Protein AF-A0A920N6U4-F1 (afdb_monomer_lite)

Secondary structure (DSSP, 8-state):
-HHHHHHHHHHHH-HHHHHHHHHHHHHHHHHHHHHHHHHHHHHHHHHHHHSSS-SS----SSTT--S-HHHHHHHHHHHHTTT-S----EEEEEEEEEEEETTEEEEEEEEEEEE-HHHHHHH-THHHH-GGGHHHHTTTEEEE--SSSSEEEEEE-TTSHHHHTT--TT-EEEEETTEE--SHHHHHHHHHHGGGSSEEEEEEEETTEEEEEEEE----SS---HHHHHHHHHHHHHHHHHHHHTSPP-----------PPPPPPPTTS-----PPPPPPPPPGGG-PPP--------------S----TTS-----------

Structure (mmCIF, N/CA/C/O backbone):
data_AF-A0A920N6U4-F1
#
_entry.id   AF-A0A920N6U4-F1
#
loop_
_atom_site.group_PDB
_atom_site.id
_atom_site.type_symbol
_atom_site.label_atom_id
_atom_site.label_alt_id
_atom_site.label_comp_id
_atom_site.label_asym_id
_atom_site.label_entity_id
_atom_site.label_seq_id
_atom_site.pdbx_PDB_ins_code
_atom_site.Cartn_x
_atom_site.Cartn_y
_atom_site.Cartn_z
_atom_site.occupancy
_atom_site.B_iso_or_equiv
_atom_site.auth_seq_id
_atom_site.auth_comp_id
_atom_site.auth_asym_id
_atom_site.auth_atom_id
_atom_site.pdbx_PDB_model_num
ATOM 1 N N . MET A 1 1 ? -23.643 -31.544 37.680 1.00 59.78 1 MET A N 1
ATOM 2 C CA . MET A 1 1 ? -23.664 -30.165 38.225 1.00 59.78 1 MET A CA 1
ATOM 3 C C . MET A 1 1 ? -23.221 -30.046 39.693 1.00 59.78 1 MET A C 1
ATOM 5 O O . MET A 1 1 ? -22.706 -29.001 40.057 1.00 59.78 1 MET A O 1
ATOM 9 N N . TYR A 1 2 ? -23.311 -31.096 40.524 1.00 73.94 2 TYR A N 1
ATOM 10 C CA . TYR A 1 2 ? -22.973 -31.016 41.962 1.00 73.94 2 TYR A CA 1
ATOM 11 C C . TYR A 1 2 ? -21.460 -30.933 42.287 1.00 73.94 2 TYR A C 1
ATOM 13 O O . TYR A 1 2 ? -21.054 -30.269 43.237 1.00 73.94 2 TYR A O 1
ATOM 21 N N . LYS A 1 3 ? -20.597 -31.557 41.468 1.00 71.12 3 LYS A N 1
ATOM 22 C CA . LYS A 1 3 ? -19.132 -31.580 41.683 1.00 71.12 3 LYS A CA 1
ATOM 23 C C . LYS A 1 3 ? -18.495 -30.185 41.640 1.00 71.12 3 LYS A C 1
ATOM 25 O O . LYS A 1 3 ? -17.625 -29.885 42.448 1.00 71.12 3 LYS A O 1
ATOM 30 N N . LEU A 1 4 ? -18.969 -29.321 40.743 1.00 75.12 4 LEU A N 1
ATOM 31 C CA . LEU A 1 4 ? -18.435 -27.970 40.552 1.00 75.12 4 LEU A CA 1
ATOM 32 C C . LEU A 1 4 ? -18.791 -27.058 41.740 1.00 75.12 4 LEU A C 1
ATOM 34 O O . LEU A 1 4 ? -17.937 -26.322 42.225 1.00 75.12 4 LEU A O 1
ATOM 38 N N . GLN A 1 5 ? -20.004 -27.197 42.292 1.00 78.19 5 GLN A N 1
ATOM 39 C CA . GLN A 1 5 ? -20.422 -26.504 43.518 1.00 78.19 5 GLN A CA 1
ATOM 40 C C . GLN A 1 5 ? -19.619 -26.951 44.751 1.00 78.19 5 GLN A C 1
ATOM 42 O O . GLN A 1 5 ? -19.242 -26.111 45.566 1.00 78.19 5 GLN A O 1
ATOM 47 N N . LEU A 1 6 ? -19.308 -28.247 44.877 1.00 77.06 6 LEU A N 1
ATOM 48 C CA . LEU A 1 6 ? -18.451 -28.771 45.950 1.00 77.06 6 LEU A CA 1
ATOM 49 C C . LEU A 1 6 ? -17.004 -28.276 45.839 1.00 77.06 6 LEU A C 1
ATOM 51 O O . LEU A 1 6 ? -16.446 -27.822 46.839 1.00 77.06 6 LEU A O 1
ATOM 55 N N . CYS A 1 7 ? -16.422 -28.296 44.636 1.00 75.19 7 CYS A N 1
ATOM 56 C CA . CYS A 1 7 ? -15.088 -27.750 44.382 1.00 75.19 7 CYS A CA 1
ATOM 57 C C . CYS A 1 7 ? -15.014 -26.255 44.715 1.00 75.19 7 CYS A C 1
ATOM 59 O O . CYS A 1 7 ? -14.092 -25.839 45.411 1.00 75.19 7 CYS A O 1
ATOM 61 N N . LEU A 1 8 ? -16.008 -25.459 44.300 1.00 72.75 8 LEU A N 1
ATOM 62 C CA . LEU A 1 8 ? -16.059 -24.021 44.578 1.00 72.75 8 LEU A CA 1
ATOM 63 C C . LEU A 1 8 ? -16.155 -23.731 46.084 1.00 72.75 8 LEU A C 1
ATOM 65 O O . LEU A 1 8 ? -15.504 -22.820 46.592 1.00 72.75 8 LEU A O 1
ATOM 69 N N . ARG A 1 9 ? -16.935 -24.535 46.819 1.00 80.44 9 ARG A N 1
ATOM 70 C CA . ARG A 1 9 ? -17.073 -24.406 48.275 1.00 80.44 9 ARG A CA 1
ATOM 71 C C . ARG A 1 9 ? -15.755 -24.725 48.982 1.00 80.44 9 ARG A C 1
ATOM 73 O O . ARG A 1 9 ? -15.343 -23.968 49.857 1.00 80.44 9 ARG A O 1
ATOM 80 N N . TYR A 1 10 ? -15.058 -25.783 48.566 1.00 78.19 10 TYR A N 1
ATOM 81 C CA . TYR A 1 10 ? -13.739 -26.135 49.103 1.00 78.19 10 TYR A CA 1
ATOM 82 C C . TYR A 1 10 ? -12.674 -25.072 48.797 1.00 78.19 10 TYR A C 1
ATOM 84 O O . TYR A 1 10 ? -11.900 -24.711 49.684 1.00 78.19 10 TYR A O 1
ATOM 92 N N . LEU A 1 11 ? -12.676 -24.518 47.579 1.00 73.56 11 LEU A N 1
ATOM 93 C CA . LEU A 1 11 ? -11.738 -23.475 47.158 1.00 73.56 11 LEU A CA 1
ATOM 94 C C . LEU A 1 11 ? -11.943 -22.172 47.943 1.00 73.56 11 LEU A C 1
ATOM 96 O O . LEU A 1 11 ? -10.986 -21.587 48.438 1.00 73.56 11 LEU A O 1
ATOM 100 N N . ARG A 1 12 ? -13.203 -21.755 48.130 1.00 75.19 12 ARG A N 1
ATOM 101 C CA . ARG A 1 12 ? -13.550 -20.516 48.846 1.00 75.19 12 ARG A CA 1
ATOM 102 C C . ARG A 1 12 ? -13.265 -20.586 50.347 1.00 75.19 12 ARG A C 1
ATOM 104 O O . ARG A 1 12 ? -13.077 -19.557 50.984 1.00 75.19 12 ARG A O 1
ATOM 111 N N . THR A 1 13 ? -13.239 -21.792 50.913 1.00 81.00 13 THR A N 1
ATOM 112 C CA . THR A 1 13 ? -12.967 -22.000 52.344 1.00 81.00 13 THR A CA 1
ATOM 113 C C . THR A 1 13 ? -11.461 -22.034 52.636 1.00 81.00 13 THR A C 1
ATOM 115 O O . THR A 1 13 ? -11.043 -21.718 53.746 1.00 81.00 13 THR A O 1
ATOM 118 N N . ARG A 1 14 ? -10.621 -22.378 51.646 1.00 84.62 14 ARG A N 1
ATOM 119 C CA . ARG A 1 14 ? -9.163 -22.493 51.801 1.00 84.62 14 ARG A CA 1
ATOM 120 C C . ARG A 1 14 ? -8.440 -21.410 50.996 1.00 84.62 14 ARG A C 1
ATOM 122 O O . ARG A 1 14 ? -7.949 -21.648 49.898 1.00 84.62 14 ARG A O 1
ATOM 129 N N . TRP A 1 15 ? -8.332 -20.227 51.598 1.00 77.69 15 TRP A N 1
ATOM 130 C CA . TRP A 1 15 ? -7.784 -19.009 50.982 1.00 77.69 15 TRP A CA 1
ATOM 131 C C . TRP A 1 15 ? -6.385 -19.175 50.355 1.00 77.69 15 TRP A C 1
ATOM 133 O O . TRP A 1 15 ? -6.121 -18.637 49.282 1.00 77.69 15 TRP A O 1
ATOM 143 N N . ILE A 1 16 ? -5.517 -19.993 50.963 1.00 85.31 16 ILE A N 1
ATOM 144 C CA . ILE A 1 16 ? -4.156 -20.279 50.465 1.00 85.31 16 ILE A CA 1
ATOM 145 C C . ILE A 1 16 ? -4.186 -20.951 49.077 1.00 85.31 16 ILE A C 1
ATOM 147 O O . ILE A 1 16 ? -3.331 -20.679 48.239 1.00 85.31 16 ILE A O 1
ATOM 151 N N . ALA A 1 17 ? -5.191 -21.790 48.804 1.00 84.25 17 ALA A N 1
ATOM 152 C CA . ALA A 1 17 ? -5.330 -22.476 47.519 1.00 84.25 17 ALA A CA 1
ATOM 153 C C . ALA A 1 17 ? -5.855 -21.553 46.406 1.00 84.25 17 ALA A C 1
ATOM 155 O O . ALA A 1 17 ? -5.525 -21.752 45.241 1.00 84.25 17 ALA A O 1
ATOM 156 N N . MET A 1 18 ? -6.643 -20.524 46.737 1.00 83.69 18 MET A N 1
ATOM 157 C CA . MET A 1 18 ? -7.001 -19.502 45.746 1.00 83.69 18 MET A CA 1
ATOM 158 C C . MET A 1 18 ? -5.807 -18.617 45.402 1.00 83.69 18 MET A C 1
ATOM 160 O O . MET A 1 18 ? -5.606 -18.304 44.232 1.00 83.69 18 MET A O 1
ATOM 164 N N . ALA A 1 19 ? -4.999 -18.251 46.400 1.00 88.31 19 ALA A N 1
ATOM 165 C CA . ALA A 1 19 ? -3.813 -17.431 46.179 1.00 88.31 19 ALA A CA 1
ATOM 166 C C . ALA A 1 19 ? -2.826 -18.096 45.199 1.00 88.31 19 ALA A C 1
ATOM 168 O O . ALA A 1 19 ? -2.297 -17.420 44.318 1.00 88.31 19 ALA A O 1
ATOM 169 N N . SER A 1 20 ? -2.632 -19.420 45.283 1.00 90.00 20 SER A N 1
ATOM 170 C CA . SER A 1 20 ? -1.763 -20.145 44.346 1.00 90.00 20 SER A CA 1
ATOM 171 C C . SER A 1 20 ? -2.329 -20.197 42.924 1.00 90.00 20 SER A C 1
ATOM 173 O O . SER A 1 20 ? -1.590 -19.968 41.970 1.00 90.00 20 SER A O 1
ATOM 175 N N . ILE A 1 21 ? -3.634 -20.429 42.760 1.00 90.94 21 ILE A N 1
ATOM 176 C CA . ILE A 1 21 ? -4.277 -20.454 41.435 1.00 90.94 21 ILE A CA 1
ATOM 177 C C . ILE A 1 21 ? -4.218 -19.076 40.775 1.00 90.94 21 ILE A C 1
ATOM 179 O O . ILE A 1 21 ? -3.900 -18.987 39.594 1.00 90.94 21 ILE A O 1
ATOM 183 N N . VAL A 1 22 ? -4.476 -18.004 41.528 1.00 92.81 22 VAL A N 1
ATOM 184 C CA . VAL A 1 22 ? -4.383 -16.631 41.011 1.00 92.81 22 VAL A CA 1
ATOM 185 C C . VAL A 1 22 ? -2.943 -16.294 40.621 1.00 92.81 22 VAL A C 1
ATOM 187 O O . VAL A 1 22 ? -2.731 -15.710 39.563 1.00 92.81 22 VAL A O 1
ATOM 190 N N . SER A 1 23 ? -1.949 -16.710 41.414 1.00 94.81 23 SER A N 1
ATOM 191 C CA . SER A 1 23 ? -0.530 -16.520 41.084 1.00 94.81 23 SER A CA 1
ATOM 192 C C . SER A 1 23 ? -0.135 -17.240 39.790 1.00 94.81 23 SER A C 1
ATOM 194 O O . SER A 1 23 ? 0.494 -16.635 38.922 1.00 94.81 23 SER A O 1
ATOM 196 N N . VAL A 1 24 ? -0.561 -18.496 39.619 1.00 95.50 24 VAL A N 1
ATOM 197 C CA . VAL A 1 24 ? -0.306 -19.256 38.387 1.00 95.50 24 VAL A CA 1
ATOM 198 C C . VAL A 1 24 ? -1.064 -18.652 37.203 1.00 95.50 24 VAL A C 1
ATOM 200 O O . VAL A 1 24 ? -0.476 -18.495 36.139 1.00 95.50 24 VAL A O 1
ATOM 203 N N . MET A 1 25 ? -2.330 -18.245 37.370 1.00 95.88 25 MET A N 1
ATOM 204 C CA . MET A 1 25 ? -3.087 -17.579 36.302 1.00 95.88 25 MET A CA 1
ATOM 205 C C . MET A 1 25 ? -2.432 -16.272 35.867 1.00 95.88 25 MET A C 1
ATOM 207 O O . MET A 1 25 ? -2.347 -16.029 34.668 1.00 95.88 25 MET A O 1
ATOM 211 N N . LEU A 1 26 ? -1.948 -15.454 36.807 1.00 96.06 26 LEU A N 1
ATOM 212 C CA . LEU A 1 26 ? -1.247 -14.213 36.483 1.00 96.06 26 LEU A CA 1
ATOM 213 C C . LEU A 1 26 ? 0.038 -14.505 35.692 1.00 96.06 26 LEU A C 1
ATOM 215 O O . LEU A 1 26 ? 0.282 -13.852 34.684 1.00 96.06 26 LEU A O 1
ATOM 219 N N . GLY A 1 27 ? 0.820 -15.512 36.100 1.00 96.62 27 GLY A N 1
ATOM 220 C CA . GLY A 1 27 ? 2.051 -15.904 35.403 1.00 96.62 27 GLY A CA 1
ATOM 221 C C . GLY A 1 27 ? 1.814 -16.491 34.008 1.00 96.62 27 GLY A C 1
ATOM 222 O O . GLY A 1 27 ? 2.557 -16.207 33.072 1.00 96.62 27 GLY A O 1
ATOM 223 N N . VAL A 1 28 ? 0.753 -17.280 33.835 1.00 96.38 28 VAL A N 1
ATOM 224 C CA . VAL A 1 28 ? 0.378 -17.812 32.517 1.00 96.38 28 VAL A CA 1
ATOM 225 C C . VAL A 1 28 ? -0.178 -16.698 31.627 1.00 96.38 28 VAL A C 1
ATOM 227 O O . VAL A 1 28 ? 0.180 -16.620 30.454 1.00 96.38 28 VAL A O 1
ATOM 230 N N . ALA A 1 29 ? -1.000 -15.796 32.172 1.00 95.50 29 ALA A N 1
ATOM 231 C CA . ALA A 1 29 ? -1.555 -14.668 31.428 1.00 95.50 29 ALA A CA 1
ATOM 232 C C . ALA A 1 29 ? -0.459 -13.724 30.915 1.00 95.50 29 ALA A C 1
ATOM 234 O O . ALA A 1 29 ? -0.503 -13.320 29.753 1.00 95.50 29 ALA A O 1
ATOM 235 N N . THR A 1 30 ? 0.552 -13.412 31.733 1.00 95.38 30 THR A N 1
ATOM 236 C CA . THR A 1 30 ? 1.677 -12.569 31.298 1.00 95.38 30 THR A CA 1
ATOM 237 C C . THR A 1 30 ? 2.478 -13.240 30.185 1.00 95.38 30 THR A C 1
ATOM 239 O O . THR A 1 30 ? 2.819 -12.577 29.207 1.00 95.38 30 THR A O 1
ATOM 242 N N . MET A 1 31 ? 2.709 -14.556 30.262 1.00 94.31 31 MET A N 1
ATOM 243 C CA . MET A 1 31 ? 3.408 -15.286 29.201 1.00 94.31 31 MET A CA 1
ATOM 244 C C . MET A 1 31 ? 2.611 -15.306 27.884 1.00 94.31 31 MET A C 1
ATOM 246 O O . MET A 1 31 ? 3.185 -15.082 26.818 1.00 94.31 31 MET A O 1
ATOM 250 N N . ILE A 1 32 ? 1.290 -15.524 27.950 1.00 93.31 32 ILE A N 1
ATOM 251 C CA . ILE A 1 32 ? 0.409 -15.511 26.770 1.00 93.31 32 ILE A CA 1
ATOM 252 C C . ILE A 1 32 ? 0.429 -14.137 26.098 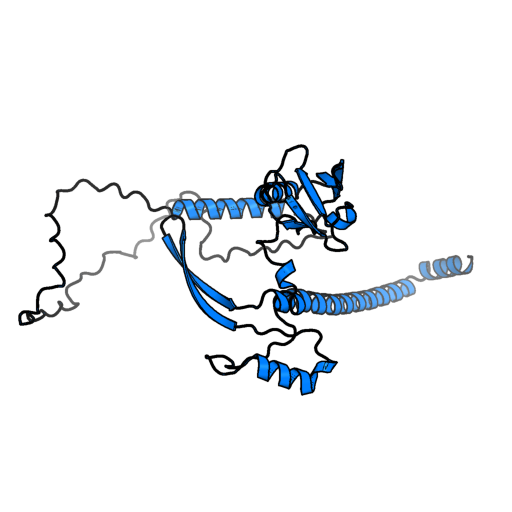1.00 93.31 32 ILE A C 1
ATOM 254 O O . ILE A 1 32 ? 0.587 -14.067 24.879 1.00 93.31 32 ILE A O 1
ATOM 258 N N . VAL A 1 33 ? 0.306 -13.050 26.866 1.00 92.94 33 VAL A N 1
ATOM 259 C CA . VAL A 1 33 ? 0.322 -11.685 26.317 1.00 92.94 33 VAL A CA 1
ATOM 260 C C . VAL A 1 33 ? 1.648 -11.399 25.621 1.00 92.94 33 VAL A C 1
ATOM 262 O O . VAL A 1 33 ? 1.641 -10.949 24.480 1.00 92.94 33 VAL A O 1
ATOM 265 N N . VAL A 1 34 ? 2.783 -11.709 26.253 1.00 91.12 34 VAL A N 1
ATOM 266 C CA . VAL A 1 34 ? 4.104 -11.434 25.664 1.00 91.12 34 VAL A CA 1
ATOM 267 C C . VAL A 1 34 ? 4.303 -12.203 24.361 1.00 91.12 34 VAL A C 1
ATOM 269 O O . VAL A 1 34 ? 4.727 -11.619 23.365 1.00 91.12 34 VAL A O 1
ATOM 272 N N . ASN A 1 35 ? 3.952 -13.490 24.341 1.00 88.19 35 ASN A N 1
ATOM 273 C CA . ASN A 1 35 ? 4.098 -14.294 23.133 1.00 88.19 35 ASN A CA 1
ATOM 274 C C . ASN A 1 35 ? 3.162 -13.807 22.011 1.00 88.19 35 ASN A C 1
ATOM 276 O O . ASN A 1 35 ? 3.560 -13.750 20.850 1.00 88.19 35 ASN A O 1
ATOM 280 N N . SER A 1 36 ? 1.943 -13.387 22.366 1.00 88.25 36 SER A N 1
ATOM 281 C CA . SER A 1 36 ? 0.959 -12.868 21.407 1.00 88.25 36 SER A CA 1
ATOM 282 C C . SER A 1 36 ? 1.381 -11.520 20.820 1.00 88.25 36 SER A C 1
ATOM 284 O O . SER A 1 36 ? 1.254 -11.308 19.617 1.00 88.25 36 SER A O 1
ATOM 286 N N . VAL A 1 37 ? 1.930 -10.622 21.643 1.00 86.94 37 VAL A N 1
ATOM 287 C CA . VAL A 1 37 ? 2.415 -9.310 21.190 1.00 86.94 37 VAL A CA 1
ATOM 288 C C . VAL A 1 37 ? 3.615 -9.470 20.265 1.00 86.94 37 VAL A C 1
ATOM 290 O O . VAL A 1 37 ? 3.632 -8.866 19.197 1.00 86.94 37 VAL A O 1
ATOM 293 N N . MET A 1 38 ? 4.590 -10.308 20.632 1.00 84.31 38 MET A N 1
ATOM 294 C CA . MET A 1 38 ? 5.775 -10.526 19.798 1.00 84.31 38 MET A CA 1
ATOM 295 C C . MET A 1 38 ? 5.417 -11.144 18.442 1.00 84.31 38 MET A C 1
ATOM 297 O O . MET A 1 38 ? 5.917 -10.691 17.413 1.00 84.31 38 MET A O 1
ATOM 301 N N . ALA A 1 39 ? 4.516 -12.131 18.423 1.00 78.56 39 ALA A N 1
ATOM 302 C CA . ALA A 1 39 ? 4.072 -12.767 17.184 1.00 78.56 39 ALA A CA 1
ATOM 303 C C . ALA A 1 39 ? 3.262 -11.812 16.285 1.00 78.56 39 ALA A C 1
ATOM 305 O O . ALA A 1 39 ? 3.489 -11.756 15.074 1.00 78.56 39 ALA A O 1
ATOM 306 N N . GLY A 1 40 ? 2.348 -11.031 16.869 1.00 78.62 40 GLY A N 1
ATOM 307 C CA . GLY A 1 40 ? 1.518 -10.084 16.122 1.00 78.62 40 GLY A CA 1
ATOM 308 C C . GLY A 1 40 ? 2.320 -8.905 15.572 1.00 78.62 40 GLY A C 1
ATOM 309 O O . GLY A 1 40 ? 2.220 -8.576 14.393 1.00 78.62 40 GLY A O 1
ATOM 310 N N . PHE A 1 41 ? 3.180 -8.309 16.399 1.00 79.94 41 PHE A N 1
ATOM 311 C CA . PHE A 1 41 ? 3.960 -7.133 16.019 1.00 79.94 41 PHE A CA 1
ATOM 312 C C . PHE A 1 41 ? 4.992 -7.428 14.927 1.00 79.94 41 PHE A C 1
ATOM 314 O O . PHE A 1 41 ? 5.170 -6.614 14.024 1.00 79.94 41 PHE A O 1
ATOM 321 N N . ALA A 1 42 ? 5.652 -8.590 14.968 1.00 72.50 42 ALA A N 1
ATOM 322 C CA . ALA A 1 42 ? 6.611 -8.973 13.932 1.00 72.50 42 ALA A CA 1
ATOM 323 C C . ALA A 1 42 ? 5.944 -9.133 12.555 1.00 72.50 42 ALA A C 1
ATOM 325 O O . ALA A 1 42 ? 6.516 -8.729 11.543 1.00 72.50 42 ALA A O 1
ATOM 326 N N . THR A 1 43 ? 4.730 -9.689 12.529 1.00 73.31 43 THR A N 1
ATOM 327 C CA . THR A 1 43 ? 3.950 -9.882 11.299 1.00 73.31 43 THR A CA 1
ATOM 328 C C . THR A 1 43 ? 3.472 -8.537 10.749 1.00 73.31 43 THR A C 1
ATOM 330 O O . THR A 1 43 ? 3.747 -8.214 9.599 1.00 73.31 43 THR A O 1
ATOM 333 N N . GLU A 1 44 ? 2.888 -7.693 11.603 1.00 72.94 44 GLU A N 1
ATOM 334 C CA . GLU A 1 44 ? 2.426 -6.347 11.234 1.00 72.94 44 GLU A CA 1
ATOM 335 C C . GLU A 1 44 ? 3.561 -5.418 10.785 1.00 72.94 44 GLU A C 1
ATOM 337 O O . GLU A 1 44 ? 3.413 -4.689 9.806 1.00 72.94 44 GLU A O 1
ATOM 342 N N . MET A 1 45 ? 4.716 -5.429 11.465 1.00 72.62 45 MET A N 1
ATOM 343 C CA . MET A 1 45 ? 5.869 -4.639 11.023 1.00 72.62 45 MET A CA 1
ATOM 344 C C . MET A 1 45 ? 6.380 -5.111 9.666 1.00 72.62 45 MET A C 1
ATOM 346 O O . MET A 1 45 ? 6.711 -4.276 8.826 1.00 72.62 45 MET A O 1
ATOM 350 N N . ARG A 1 46 ? 6.433 -6.430 9.436 1.00 67.19 46 ARG A N 1
ATOM 351 C CA . ARG A 1 46 ? 6.836 -6.976 8.139 1.00 67.19 46 ARG A CA 1
ATOM 352 C C . ARG A 1 46 ? 5.875 -6.505 7.052 1.00 67.19 46 ARG A C 1
ATOM 354 O O . ARG A 1 46 ? 6.329 -5.935 6.071 1.00 67.19 46 ARG A O 1
ATOM 361 N N . GLU A 1 47 ? 4.575 -6.651 7.252 1.00 66.44 47 GLU A N 1
ATOM 362 C CA . GLU A 1 47 ? 3.567 -6.310 6.247 1.00 66.44 47 GLU A CA 1
ATOM 363 C C . GLU A 1 47 ? 3.510 -4.801 5.946 1.00 66.44 47 GLU A C 1
ATOM 365 O O . GLU A 1 47 ? 3.415 -4.387 4.790 1.00 66.44 47 GLU A O 1
ATOM 370 N N . ARG A 1 48 ? 3.694 -3.950 6.965 1.00 65.19 48 ARG A N 1
ATOM 371 C CA . ARG A 1 48 ? 3.724 -2.485 6.799 1.00 65.19 48 ARG A CA 1
ATOM 372 C C . ARG A 1 48 ? 4.985 -1.960 6.120 1.00 65.19 48 ARG A C 1
ATOM 374 O O . ARG A 1 48 ? 4.906 -0.940 5.441 1.00 65.19 48 ARG A O 1
ATOM 381 N N . ILE A 1 49 ? 6.133 -2.610 6.320 1.00 62.69 49 ILE A N 1
ATOM 382 C CA . ILE A 1 49 ? 7.404 -2.204 5.696 1.00 62.69 49 ILE A CA 1
ATOM 383 C C . ILE A 1 49 ? 7.500 -2.737 4.258 1.00 62.69 49 ILE A C 1
ATOM 385 O O . ILE A 1 49 ? 8.004 -2.034 3.386 1.00 62.69 49 ILE A O 1
ATOM 389 N N . HIS A 1 50 ? 6.972 -3.935 3.986 1.00 58.91 50 HIS A N 1
ATOM 390 C CA . HIS A 1 50 ? 7.062 -4.568 2.665 1.00 58.91 50 HIS A CA 1
ATOM 391 C C . HIS A 1 50 ? 5.924 -4.179 1.708 1.00 58.91 50 HIS A C 1
ATOM 393 O O . HIS A 1 50 ? 6.058 -4.389 0.514 1.00 58.91 50 HIS A O 1
ATOM 399 N N . GLY A 1 51 ? 4.847 -3.520 2.157 1.00 56.53 51 GLY A N 1
ATOM 400 C CA . GLY A 1 51 ? 3.686 -3.168 1.315 1.00 56.53 51 GLY A CA 1
ATOM 401 C C . GLY A 1 51 ? 3.929 -2.196 0.140 1.00 56.53 51 GLY A C 1
ATOM 402 O O . GLY A 1 51 ? 2.976 -1.755 -0.501 1.00 56.53 51 GLY A O 1
ATOM 403 N N . ILE A 1 52 ? 5.174 -1.813 -0.143 1.00 62.03 52 ILE A N 1
ATOM 404 C CA . ILE A 1 52 ? 5.550 -1.013 -1.323 1.00 62.03 52 ILE A CA 1
ATOM 405 C C . ILE A 1 52 ? 6.696 -1.685 -2.106 1.00 62.03 52 ILE A C 1
ATOM 407 O O . ILE A 1 52 ? 6.764 -1.547 -3.331 1.00 62.03 52 ILE A O 1
ATOM 411 N N . LEU A 1 53 ? 7.558 -2.449 -1.429 1.00 65.31 53 LEU A N 1
ATOM 412 C CA . LEU A 1 53 ? 8.746 -3.095 -1.991 1.00 65.31 53 LEU A CA 1
ATOM 413 C C . LEU A 1 53 ? 8.444 -4.549 -2.395 1.00 65.31 53 LEU A C 1
ATOM 415 O O . LEU A 1 53 ? 7.467 -5.130 -1.941 1.00 65.31 53 LEU A O 1
ATOM 419 N N . ALA A 1 54 ? 9.258 -5.122 -3.282 1.00 71.38 54 ALA A N 1
ATOM 420 C CA . ALA A 1 54 ? 9.187 -6.554 -3.582 1.00 71.38 54 ALA A CA 1
ATOM 421 C C . ALA A 1 54 ? 9.759 -7.369 -2.407 1.00 71.38 54 ALA A C 1
ATOM 423 O O . ALA A 1 54 ? 10.605 -6.859 -1.670 1.00 71.38 54 ALA A O 1
ATOM 424 N N . ASP A 1 55 ? 9.353 -8.634 -2.267 1.00 78.25 55 ASP A N 1
ATOM 425 C CA . ASP A 1 55 ? 9.888 -9.529 -1.226 1.00 78.25 55 ASP A CA 1
ATOM 426 C C . ASP A 1 55 ? 11.405 -9.737 -1.354 1.00 78.25 55 ASP A C 1
ATOM 428 O O . ASP A 1 55 ? 12.118 -9.850 -0.357 1.00 78.25 55 ASP A O 1
ATOM 432 N N . ILE A 1 56 ? 11.905 -9.776 -2.592 1.00 83.81 56 ILE A N 1
ATOM 433 C CA . ILE A 1 56 ? 13.327 -9.875 -2.919 1.00 83.81 56 ILE A CA 1
ATOM 434 C C . ILE A 1 56 ? 13.626 -8.887 -4.045 1.00 83.81 56 ILE A C 1
ATOM 436 O O . ILE A 1 56 ? 12.935 -8.865 -5.064 1.00 83.81 56 ILE A O 1
ATOM 440 N N . VAL A 1 57 ? 14.681 -8.091 -3.871 1.00 85.31 57 VAL A N 1
ATOM 441 C CA . VAL A 1 57 ? 15.215 -7.199 -4.904 1.00 85.31 57 VAL A CA 1
ATOM 442 C C . VAL A 1 57 ? 16.615 -7.677 -5.261 1.00 85.31 57 VAL A C 1
ATOM 444 O O . VAL A 1 57 ? 17.462 -7.859 -4.386 1.00 85.31 57 VAL A O 1
ATOM 447 N N . VAL A 1 58 ? 16.842 -7.913 -6.550 1.00 86.00 58 VAL A N 1
ATOM 448 C CA . VAL A 1 58 ? 18.164 -8.235 -7.088 1.00 86.00 58 VAL A CA 1
ATOM 449 C C . VAL A 1 58 ? 18.715 -6.966 -7.713 1.00 86.00 58 VAL A C 1
ATOM 451 O O . VAL A 1 58 ? 18.198 -6.495 -8.723 1.00 86.00 58 VAL A O 1
ATOM 454 N N . GLU A 1 59 ? 19.749 -6.411 -7.092 1.00 85.25 59 GLU A N 1
ATOM 455 C CA . GLU A 1 59 ? 20.401 -5.188 -7.548 1.00 85.25 59 GLU A CA 1
ATOM 456 C C . GLU A 1 59 ? 21.807 -5.494 -8.050 1.00 85.25 59 GLU A C 1
ATOM 458 O O . GLU A 1 59 ? 22.550 -6.297 -7.480 1.00 85.25 59 GLU A O 1
ATOM 463 N N . THR A 1 60 ? 22.194 -4.811 -9.117 1.00 83.69 60 THR A N 1
ATOM 464 C CA . THR A 1 60 ? 23.581 -4.756 -9.568 1.00 83.69 60 THR A CA 1
ATOM 465 C C . THR A 1 60 ? 24.364 -3.783 -8.694 1.00 83.69 60 THR A C 1
ATOM 467 O O . THR A 1 60 ? 23.894 -2.698 -8.373 1.00 83.69 60 THR A O 1
ATOM 470 N N . HIS A 1 61 ? 25.608 -4.126 -8.359 1.00 78.44 61 HIS A N 1
ATOM 471 C CA . HIS A 1 61 ? 26.506 -3.222 -7.626 1.00 78.44 61 HIS A CA 1
ATOM 472 C C . HIS A 1 61 ? 26.992 -2.024 -8.463 1.00 78.44 61 HIS A C 1
ATOM 474 O O . HIS A 1 61 ? 27.674 -1.138 -7.947 1.00 78.44 61 HIS A O 1
ATOM 480 N N . THR A 1 62 ? 26.693 -2.016 -9.761 1.00 79.44 62 THR A N 1
ATOM 481 C CA . THR A 1 62 ? 27.053 -0.961 -10.703 1.00 79.44 62 THR A CA 1
ATOM 482 C C . THR A 1 62 ? 25.986 0.123 -10.739 1.00 79.44 62 THR A C 1
ATOM 484 O O . THR A 1 62 ? 24.791 -0.157 -10.773 1.00 79.44 62 THR A O 1
ATOM 487 N N . LEU A 1 63 ? 26.434 1.379 -10.792 1.00 71.19 63 LEU A N 1
ATOM 488 C CA . LEU A 1 63 ? 25.551 2.547 -10.823 1.00 71.19 63 LEU A CA 1
ATOM 489 C C . LEU A 1 63 ? 24.712 2.637 -12.112 1.00 71.19 63 LEU A C 1
ATOM 491 O O . LEU A 1 63 ? 23.667 3.276 -12.115 1.00 71.19 63 LEU A O 1
ATOM 495 N N . ASP A 1 64 ? 25.165 1.985 -13.187 1.00 76.94 64 ASP A N 1
ATOM 496 C CA . ASP A 1 64 ? 24.500 1.964 -14.496 1.00 76.94 64 ASP A CA 1
ATOM 497 C C . ASP A 1 64 ? 23.365 0.922 -14.593 1.00 76.94 64 ASP A C 1
ATOM 499 O O . ASP A 1 64 ? 22.689 0.840 -15.617 1.00 76.94 64 ASP A O 1
ATOM 503 N N . GLY A 1 65 ? 23.138 0.130 -13.537 1.00 79.56 65 GLY A N 1
ATOM 504 C CA . GLY A 1 65 ? 22.163 -0.963 -13.542 1.00 79.56 65 GLY A CA 1
ATOM 505 C C . GLY A 1 65 ? 22.620 -2.186 -14.348 1.00 79.56 65 GLY A C 1
ATOM 506 O O . GLY A 1 65 ? 23.812 -2.348 -14.629 1.00 79.56 65 GLY A O 1
ATOM 507 N N . ASP A 1 66 ? 21.668 -3.064 -14.682 1.00 81.75 66 ASP A N 1
ATOM 508 C CA . ASP A 1 66 ? 21.886 -4.216 -15.565 1.00 81.75 66 ASP A CA 1
ATOM 509 C C . ASP A 1 66 ? 21.469 -3.835 -17.003 1.00 81.75 66 ASP A C 1
ATOM 511 O O . ASP A 1 66 ? 20.334 -3.386 -17.200 1.00 81.75 66 ASP A O 1
ATOM 515 N N . PRO A 1 67 ? 22.353 -3.981 -18.010 1.00 81.44 67 PRO A N 1
ATOM 516 C CA . PRO A 1 67 ? 22.025 -3.668 -19.400 1.00 81.44 67 PRO A CA 1
ATOM 517 C C . PRO A 1 67 ? 20.949 -4.583 -20.005 1.00 81.44 67 PRO A C 1
ATOM 519 O O . PRO A 1 67 ? 20.311 -4.174 -20.975 1.00 81.44 67 PRO A O 1
ATOM 522 N N . ASP A 1 68 ? 20.738 -5.791 -19.468 1.00 87.44 68 ASP A N 1
ATOM 523 C CA . ASP A 1 68 ? 19.714 -6.725 -19.944 1.00 87.44 68 ASP A CA 1
ATOM 524 C C . ASP A 1 68 ? 18.989 -7.412 -18.778 1.00 87.44 68 ASP A C 1
ATOM 526 O O . ASP A 1 68 ? 19.295 -8.530 -18.350 1.00 87.44 68 ASP A O 1
ATOM 530 N N . ALA A 1 69 ? 17.953 -6.734 -18.289 1.00 85.88 69 ALA A N 1
ATOM 531 C CA . ALA A 1 69 ? 17.094 -7.270 -17.244 1.00 85.88 69 ALA A CA 1
ATOM 532 C C . ALA A 1 69 ? 16.365 -8.561 -17.672 1.00 85.88 69 ALA A C 1
ATOM 534 O O . ALA A 1 69 ? 16.055 -9.389 -16.815 1.00 85.88 69 ALA A O 1
ATOM 535 N N . ALA A 1 70 ? 16.089 -8.757 -18.969 1.00 87.56 70 ALA A N 1
ATOM 536 C CA . ALA A 1 70 ? 15.354 -9.924 -19.457 1.00 87.56 70 ALA A CA 1
ATOM 537 C C . ALA A 1 70 ? 16.211 -11.193 -19.390 1.00 87.56 70 ALA A C 1
ATOM 539 O O . ALA A 1 70 ? 15.741 -12.220 -18.895 1.00 87.56 70 ALA A O 1
ATOM 540 N N . ALA A 1 71 ? 17.481 -11.109 -19.798 1.00 90.00 71 ALA A N 1
ATOM 541 C CA . ALA A 1 71 ? 18.428 -12.213 -19.652 1.00 90.00 71 ALA A CA 1
ATOM 542 C C . ALA A 1 71 ? 18.596 -12.623 -18.179 1.00 90.00 71 ALA A C 1
ATOM 544 O O . ALA A 1 71 ? 18.545 -13.808 -17.851 1.00 90.00 71 ALA A O 1
ATOM 545 N N . ARG A 1 72 ? 18.708 -11.647 -17.267 1.00 89.25 72 ARG A N 1
ATOM 546 C CA . ARG A 1 72 ? 18.819 -11.918 -15.825 1.00 89.25 72 ARG A CA 1
ATOM 547 C C . ARG A 1 72 ? 17.571 -12.586 -15.256 1.00 89.25 72 ARG A C 1
ATOM 549 O O . ARG A 1 72 ? 17.669 -13.524 -14.468 1.00 89.25 72 ARG A O 1
ATOM 556 N N . MET A 1 73 ? 16.394 -12.109 -15.655 1.00 88.69 73 MET A N 1
ATOM 557 C CA . MET A 1 73 ? 15.117 -12.707 -15.264 1.00 88.69 73 MET A CA 1
ATOM 558 C C . MET A 1 73 ? 15.010 -14.161 -15.737 1.00 88.69 73 MET A C 1
ATOM 560 O O . MET A 1 73 ? 14.542 -15.012 -14.981 1.00 88.69 73 MET A O 1
ATOM 564 N N . GLN A 1 74 ? 15.516 -14.475 -16.933 1.00 90.50 74 GLN A N 1
ATOM 565 C CA . GLN A 1 74 ? 15.572 -15.849 -17.424 1.00 90.50 74 GLN A CA 1
ATOM 566 C C . GLN A 1 74 ? 16.512 -16.731 -16.586 1.00 90.50 74 GLN A C 1
ATOM 568 O O . GLN A 1 74 ? 16.107 -17.819 -16.185 1.00 90.50 74 GLN A O 1
ATOM 573 N N . GLU A 1 75 ? 17.721 -16.264 -16.255 1.00 89.88 75 GLU A N 1
ATOM 574 C CA . GLU A 1 75 ? 18.641 -16.996 -15.365 1.00 89.88 75 GLU A CA 1
ATOM 575 C C . GLU A 1 75 ? 17.987 -17.300 -14.004 1.00 89.88 75 GLU A C 1
ATOM 577 O O . GLU A 1 75 ? 18.075 -18.416 -13.488 1.00 89.88 75 GLU A O 1
ATOM 582 N N . ILE A 1 76 ? 17.274 -16.323 -13.432 1.00 89.75 76 ILE A N 1
ATOM 583 C CA . ILE A 1 76 ? 16.536 -16.501 -12.174 1.00 89.75 76 ILE A CA 1
ATOM 584 C C . ILE A 1 76 ? 15.419 -17.535 -12.345 1.00 89.75 76 ILE A C 1
ATOM 586 O O . ILE A 1 76 ? 15.236 -18.387 -11.473 1.00 89.75 76 ILE A O 1
ATOM 590 N N . GLN A 1 77 ? 14.695 -17.501 -13.465 1.00 89.19 77 GLN A N 1
ATOM 591 C CA . GLN A 1 77 ? 13.633 -18.460 -13.754 1.00 89.19 77 GLN A CA 1
ATOM 592 C C . GLN A 1 77 ? 14.174 -19.891 -13.902 1.00 89.19 77 GLN A C 1
ATOM 594 O O . GLN A 1 77 ? 13.540 -20.835 -13.430 1.00 89.19 77 GLN A O 1
ATOM 599 N N . GLU A 1 78 ? 15.353 -20.064 -14.500 1.00 91.62 78 GLU A N 1
ATOM 600 C CA . GLU A 1 78 ? 16.004 -21.369 -14.659 1.00 91.62 78 GLU A CA 1
ATOM 601 C C . GLU A 1 78 ? 16.435 -21.978 -13.316 1.00 91.62 78 GLU A C 1
ATOM 603 O O . GLU A 1 78 ? 16.309 -23.187 -13.114 1.00 91.62 78 GLU A O 1
ATOM 608 N N . VAL A 1 79 ? 16.904 -21.154 -12.373 1.00 91.00 79 VAL A N 1
ATOM 609 C CA . VAL A 1 79 ? 17.390 -21.619 -11.062 1.00 91.00 79 VAL A CA 1
ATOM 610 C C . VAL A 1 79 ? 16.265 -21.751 -10.033 1.00 91.00 79 VAL A C 1
ATOM 612 O O . VAL A 1 79 ? 16.228 -22.712 -9.262 1.00 91.00 79 VAL A O 1
ATOM 615 N N . ALA A 1 80 ? 15.360 -20.775 -9.988 1.00 86.25 80 ALA A N 1
ATOM 616 C CA . ALA A 1 80 ? 14.419 -20.581 -8.890 1.00 86.25 80 ALA A CA 1
ATOM 617 C C . ALA A 1 80 ? 12.960 -20.430 -9.342 1.00 86.25 80 ALA A C 1
ATOM 619 O O . ALA A 1 80 ? 12.106 -20.148 -8.505 1.00 86.25 80 ALA A O 1
ATOM 620 N N . GLY A 1 81 ? 12.635 -20.672 -10.616 1.00 84.25 81 GLY A N 1
ATOM 621 C CA . GLY A 1 81 ? 11.292 -20.448 -11.165 1.00 84.25 81 GLY A CA 1
ATOM 622 C C . GLY A 1 81 ? 10.157 -21.185 -10.446 1.00 84.25 81 GLY A C 1
ATOM 623 O O . GLY A 1 81 ? 9.025 -20.722 -10.464 1.00 84.25 81 GLY A O 1
ATOM 624 N N . ASN A 1 82 ? 10.448 -22.285 -9.741 1.00 86.88 82 ASN A N 1
ATOM 625 C CA . ASN A 1 82 ? 9.457 -23.001 -8.925 1.00 86.88 82 ASN A CA 1
ATOM 626 C C . ASN A 1 82 ? 9.030 -22.240 -7.653 1.00 86.88 82 ASN A C 1
ATOM 628 O O . ASN A 1 82 ? 8.020 -22.591 -7.049 1.00 86.88 82 ASN A O 1
ATOM 632 N N . TYR A 1 83 ? 9.809 -21.245 -7.225 1.00 86.31 83 TYR A N 1
ATOM 633 C CA . TYR A 1 83 ? 9.565 -20.440 -6.023 1.00 86.31 83 TYR A CA 1
ATOM 634 C C . TYR A 1 83 ? 9.160 -18.996 -6.343 1.00 86.31 83 TYR A C 1
ATOM 636 O O . TYR A 1 83 ? 8.867 -18.237 -5.424 1.00 86.31 83 TYR A O 1
ATOM 644 N N . VAL A 1 84 ? 9.170 -18.605 -7.620 1.00 85.56 84 VAL A N 1
ATOM 645 C CA . VAL A 1 84 ? 8.878 -17.238 -8.056 1.00 85.56 84 VAL A CA 1
ATOM 646 C C . VAL A 1 84 ? 7.469 -17.190 -8.635 1.00 85.56 84 VAL A C 1
ATOM 648 O O . VAL A 1 84 ? 7.202 -17.768 -9.683 1.00 85.56 84 VAL A O 1
ATOM 651 N N . GLU A 1 85 ? 6.568 -16.491 -7.948 1.00 84.94 85 GLU A N 1
ATOM 652 C CA . GLU A 1 85 ? 5.199 -16.258 -8.423 1.00 84.94 85 GLU A CA 1
ATOM 653 C C . GLU A 1 85 ? 5.157 -15.199 -9.536 1.00 84.94 85 GLU A C 1
ATOM 655 O O . GLU A 1 85 ? 4.478 -15.380 -10.545 1.00 84.94 85 GLU A O 1
ATOM 660 N N . ALA A 1 86 ? 5.916 -14.111 -9.378 1.00 86.12 86 ALA A N 1
ATOM 661 C CA . ALA A 1 86 ? 6.018 -13.029 -10.352 1.00 86.12 86 ALA A CA 1
ATOM 662 C C . ALA A 1 86 ? 7.374 -12.311 -10.248 1.00 86.12 86 ALA A C 1
ATOM 664 O O . ALA A 1 86 ? 8.001 -12.279 -9.189 1.00 86.12 86 ALA A O 1
ATOM 665 N N . MET A 1 87 ? 7.813 -11.695 -11.349 1.00 89.06 87 MET A N 1
ATOM 666 C CA . MET A 1 87 ? 9.035 -10.888 -11.421 1.00 89.06 87 MET A CA 1
ATOM 667 C C . MET A 1 87 ? 8.826 -9.662 -12.314 1.00 89.06 87 MET A C 1
ATOM 669 O O . MET A 1 87 ? 7.988 -9.671 -13.213 1.00 89.06 87 MET A O 1
ATOM 673 N N . THR A 1 88 ? 9.570 -8.586 -12.054 1.00 90.81 88 THR A N 1
ATOM 674 C CA . THR A 1 88 ? 9.495 -7.346 -12.835 1.00 90.81 88 THR A CA 1
ATOM 675 C C . THR A 1 88 ? 10.838 -6.636 -12.843 1.00 90.81 88 THR A C 1
ATOM 677 O O . THR A 1 88 ? 11.512 -6.568 -11.815 1.00 90.81 88 THR A O 1
ATOM 680 N N . ALA A 1 89 ? 11.188 -6.021 -13.972 1.00 90.00 89 ALA A N 1
ATOM 681 C CA . ALA A 1 89 ? 12.269 -5.045 -14.005 1.00 90.00 89 ALA A CA 1
ATOM 682 C C . ALA A 1 89 ? 11.835 -3.760 -13.283 1.00 90.00 89 ALA A C 1
ATOM 684 O O . ALA A 1 89 ? 10.660 -3.376 -13.293 1.00 90.00 89 ALA A O 1
ATOM 685 N N . THR A 1 90 ? 12.772 -3.093 -12.619 1.00 87.44 90 THR A N 1
ATOM 686 C CA . THR A 1 90 ? 12.569 -1.770 -12.024 1.00 87.44 90 THR A CA 1
ATOM 687 C C . THR A 1 90 ? 13.883 -1.003 -12.113 1.00 87.44 90 THR A C 1
ATOM 689 O O . THR A 1 90 ? 14.946 -1.580 -11.908 1.00 87.44 90 THR A O 1
ATOM 692 N N . VAL A 1 91 ? 13.810 0.287 -12.435 1.00 87.94 91 VAL A N 1
ATOM 693 C CA . VAL A 1 91 ? 14.974 1.178 -12.512 1.00 87.94 91 VAL A CA 1
ATOM 694 C C . VAL A 1 91 ? 14.862 2.207 -11.397 1.00 87.94 91 VAL A C 1
ATOM 696 O O . VAL A 1 91 ? 13.918 2.991 -11.395 1.00 87.94 91 VAL A O 1
ATOM 699 N N . GLU A 1 92 ? 15.804 2.218 -10.459 1.00 85.62 92 GLU A N 1
ATOM 700 C CA . GLU A 1 92 ? 15.830 3.175 -9.349 1.00 85.62 92 GLU A CA 1
ATOM 701 C C . GLU A 1 92 ? 16.953 4.199 -9.543 1.00 85.62 92 GLU A C 1
ATOM 703 O O . GLU A 1 92 ? 18.114 3.840 -9.714 1.00 85.62 92 GLU A O 1
ATOM 708 N N . VAL A 1 93 ? 16.608 5.489 -9.526 1.00 86.38 93 VAL A N 1
ATOM 709 C CA . VAL A 1 93 ? 17.561 6.594 -9.692 1.00 86.38 93 VAL A CA 1
ATOM 710 C C . VAL A 1 93 ? 17.295 7.675 -8.655 1.00 86.38 93 VAL A C 1
ATOM 712 O O . VAL A 1 93 ? 16.169 8.145 -8.496 1.00 86.38 93 VAL A O 1
ATOM 715 N N . TYR A 1 94 ? 18.340 8.145 -7.981 1.00 86.50 94 TYR A N 1
ATOM 716 C CA . TYR A 1 94 ? 18.236 9.285 -7.072 1.00 86.50 94 TYR A CA 1
ATOM 717 C C . TYR A 1 94 ? 18.299 10.605 -7.845 1.00 86.50 94 TYR A C 1
ATOM 719 O O . TYR A 1 94 ? 19.197 10.836 -8.652 1.00 86.50 94 TYR A O 1
ATOM 727 N N . GLY A 1 95 ? 17.344 11.493 -7.581 1.00 88.75 95 GLY A N 1
ATOM 728 C CA . GLY A 1 95 ? 17.239 12.801 -8.213 1.00 88.75 95 GLY A CA 1
ATOM 729 C C . GLY A 1 95 ? 16.871 13.903 -7.226 1.00 88.75 95 GLY A C 1
ATOM 730 O O . GLY A 1 95 ? 16.628 13.679 -6.043 1.00 88.75 95 GLY A O 1
ATOM 731 N N . MET A 1 96 ? 16.821 15.132 -7.731 1.00 92.06 96 MET A N 1
ATOM 732 C CA . MET A 1 96 ? 16.381 16.309 -6.985 1.00 92.06 96 MET A CA 1
ATOM 733 C C . MET A 1 96 ? 15.237 16.956 -7.753 1.00 92.06 96 MET A C 1
ATOM 735 O O . MET A 1 96 ? 15.396 17.313 -8.919 1.00 92.06 96 MET A O 1
ATOM 739 N N . ILE A 1 97 ? 14.089 17.131 -7.103 1.00 90.00 97 ILE A N 1
ATOM 740 C CA . ILE A 1 97 ? 12.976 17.893 -7.664 1.00 90.00 97 ILE A CA 1
ATOM 741 C C . ILE A 1 97 ? 12.976 19.293 -7.059 1.00 90.00 97 ILE A C 1
ATOM 743 O O . ILE A 1 97 ? 13.000 19.459 -5.839 1.00 90.00 97 ILE A O 1
ATOM 747 N N . SER A 1 98 ? 12.941 20.310 -7.915 1.00 88.06 98 SER A N 1
ATOM 748 C CA . SER A 1 98 ? 12.774 21.704 -7.504 1.00 88.06 98 SER A CA 1
ATOM 749 C C . SER A 1 98 ? 11.409 22.188 -7.959 1.00 88.06 98 SER A C 1
ATOM 751 O O . SER A 1 98 ? 11.117 22.179 -9.152 1.00 88.06 98 SER A O 1
ATOM 753 N N . PHE A 1 99 ? 10.572 22.628 -7.025 1.00 87.62 99 PHE A N 1
ATOM 754 C CA . PHE A 1 99 ? 9.257 23.181 -7.339 1.00 87.62 99 PHE A CA 1
ATOM 755 C C . PHE A 1 99 ? 9.047 24.524 -6.646 1.00 87.62 99 PHE A C 1
ATOM 757 O O . PHE A 1 99 ? 9.598 24.802 -5.581 1.00 87.62 99 PHE A O 1
ATOM 764 N N . LYS A 1 100 ? 8.251 25.386 -7.280 1.00 84.44 100 LYS A N 1
ATOM 765 C CA . LYS A 1 100 ? 7.880 26.692 -6.733 1.00 84.44 100 LYS A CA 1
ATOM 766 C C . LYS A 1 100 ? 6.604 26.544 -5.919 1.00 84.44 100 LYS A C 1
ATOM 768 O O . LYS A 1 100 ? 5.581 26.127 -6.453 1.00 84.44 100 LYS A O 1
ATOM 773 N N . TYR A 1 101 ? 6.647 26.922 -4.649 1.00 80.19 101 TYR A N 1
ATOM 774 C CA . TYR A 1 101 ? 5.476 26.948 -3.784 1.00 80.19 101 TYR A CA 1
ATOM 775 C C . TYR A 1 101 ? 5.398 28.288 -3.057 1.00 80.19 101 TYR A C 1
ATOM 777 O O . TYR A 1 101 ? 6.338 28.684 -2.372 1.00 80.19 101 TYR A O 1
ATOM 785 N N . ARG A 1 102 ? 4.280 29.004 -3.249 1.00 77.69 102 ARG A N 1
ATOM 786 C CA . ARG A 1 102 ? 4.013 30.339 -2.671 1.00 77.69 102 ARG A CA 1
ATOM 787 C C . ARG A 1 102 ? 5.170 31.339 -2.868 1.00 77.69 102 ARG A C 1
ATOM 789 O O . ARG A 1 102 ? 5.509 32.087 -1.963 1.00 77.69 102 ARG A O 1
ATOM 796 N N . GLY A 1 103 ? 5.780 31.336 -4.057 1.00 84.12 103 GLY A N 1
ATOM 797 C CA . GLY A 1 103 ? 6.866 32.254 -4.431 1.00 84.12 103 GLY A CA 1
ATOM 798 C C . GLY A 1 103 ? 8.280 31.794 -4.054 1.00 84.12 103 GLY A C 1
ATOM 799 O O . GLY A 1 103 ? 9.243 32.352 -4.569 1.00 84.12 103 GLY A O 1
ATOM 800 N N . GLN A 1 104 ? 8.425 30.741 -3.244 1.00 82.69 104 GLN A N 1
ATOM 801 C CA . GLN A 1 104 ? 9.721 30.183 -2.856 1.00 82.69 104 GLN A CA 1
ATOM 802 C C . GLN A 1 104 ? 10.042 28.916 -3.663 1.00 82.69 104 GLN A C 1
ATOM 804 O O . GLN A 1 104 ? 9.171 28.072 -3.887 1.00 82.69 104 GLN A O 1
ATOM 809 N N . VAL A 1 105 ? 11.296 28.767 -4.104 1.00 86.69 105 VAL A N 1
ATOM 810 C CA . VAL A 1 105 ? 11.787 27.518 -4.709 1.00 86.69 105 VAL A CA 1
ATOM 811 C C . VAL A 1 105 ? 12.172 26.563 -3.586 1.00 86.69 105 VAL A C 1
ATOM 813 O O . VAL A 1 105 ? 13.015 26.889 -2.753 1.00 86.69 105 VAL A O 1
ATOM 816 N N . ILE A 1 106 ? 11.547 25.390 -3.563 1.00 88.94 106 ILE A N 1
ATOM 817 C CA . ILE A 1 106 ? 11.852 24.313 -2.626 1.00 88.94 106 ILE A CA 1
ATOM 818 C C . ILE A 1 106 ? 12.460 23.170 -3.430 1.00 88.94 106 ILE A C 1
ATOM 820 O O . ILE A 1 106 ? 11.837 22.665 -4.364 1.00 88.94 106 ILE A O 1
ATOM 824 N N . THR A 1 107 ? 13.663 22.754 -3.047 1.00 87.88 107 THR A N 1
ATOM 825 C CA . THR A 1 107 ? 14.335 21.584 -3.617 1.00 87.88 107 THR A CA 1
ATOM 826 C C . THR A 1 107 ? 14.237 20.423 -2.640 1.00 87.88 107 THR A C 1
ATOM 828 O O . THR A 1 107 ? 14.513 20.585 -1.451 1.00 87.88 107 THR A O 1
ATOM 831 N N . ARG A 1 108 ? 13.823 19.252 -3.126 1.00 88.62 108 ARG A N 1
ATOM 832 C CA . ARG A 1 108 ? 13.751 18.018 -2.341 1.00 88.62 108 ARG A CA 1
ATOM 833 C C . ARG A 1 108 ? 14.459 16.876 -3.068 1.00 88.62 108 ARG A C 1
ATOM 835 O O . ARG A 1 108 ? 14.259 16.745 -4.277 1.00 88.62 108 ARG A O 1
ATOM 842 N N . PRO A 1 109 ? 15.230 16.037 -2.357 1.00 87.94 109 PRO A N 1
ATOM 843 C CA . PRO A 1 109 ? 15.686 14.777 -2.917 1.00 87.94 109 PRO A CA 1
ATOM 844 C C . PRO A 1 109 ? 14.480 13.867 -3.140 1.00 87.94 109 PRO A C 1
ATOM 846 O O . PRO A 1 109 ? 13.553 13.828 -2.326 1.00 87.94 109 PRO A O 1
ATOM 849 N N . VAL A 1 110 ? 14.483 13.166 -4.264 1.00 84.25 110 VAL A N 1
ATOM 850 C CA . VAL A 1 110 ? 13.456 12.203 -4.651 1.00 84.25 110 VAL A CA 1
ATOM 851 C C . VAL A 1 110 ? 14.121 10.966 -5.227 1.00 84.25 110 VAL A C 1
ATOM 853 O O . VAL A 1 110 ? 15.146 11.060 -5.896 1.00 84.25 110 VAL A O 1
ATOM 856 N N . THR A 1 111 ? 13.513 9.812 -5.003 1.00 85.50 111 THR A N 1
ATOM 857 C CA . THR A 1 111 ? 13.859 8.588 -5.721 1.00 85.50 111 THR A CA 1
ATOM 858 C C . THR A 1 111 ? 12.905 8.454 -6.900 1.00 85.50 111 THR A C 1
ATOM 860 O O . THR A 1 111 ? 11.686 8.448 -6.721 1.00 85.50 111 THR A O 1
ATOM 863 N N . LEU A 1 112 ? 13.450 8.391 -8.110 1.00 83.25 112 LEU A N 1
ATOM 864 C CA . LEU A 1 112 ? 12.719 8.074 -9.327 1.00 83.25 112 LEU A CA 1
ATOM 865 C C . LEU A 1 112 ? 12.745 6.564 -9.529 1.00 83.25 112 LEU A C 1
ATOM 867 O O . LEU A 1 112 ? 13.813 5.962 -9.561 1.00 83.25 112 LEU A O 1
ATOM 871 N N . ILE A 1 113 ? 11.565 5.971 -9.676 1.00 86.38 113 ILE A N 1
ATOM 872 C CA . ILE A 1 113 ? 11.408 4.532 -9.865 1.00 86.38 113 ILE A CA 1
ATOM 873 C C . ILE A 1 113 ? 10.686 4.313 -11.195 1.00 86.38 113 ILE A C 1
ATOM 875 O O . ILE A 1 113 ? 9.492 4.587 -11.314 1.00 86.38 113 ILE A O 1
ATOM 879 N N . GLY A 1 114 ? 11.421 3.854 -12.205 1.00 86.62 114 GLY A N 1
ATOM 880 C CA . GLY A 1 114 ? 10.877 3.385 -13.473 1.00 86.62 114 GLY A CA 1
ATOM 881 C C . GLY A 1 114 ? 10.323 1.976 -13.308 1.00 86.62 114 GLY A C 1
ATOM 882 O O . GLY A 1 114 ? 11.052 1.069 -12.912 1.00 86.62 114 GLY A O 1
ATOM 883 N N . ILE A 1 115 ? 9.036 1.796 -13.594 1.00 87.19 115 ILE A N 1
ATOM 884 C CA . ILE A 1 115 ? 8.334 0.516 -13.475 1.00 87.19 115 ILE A CA 1
ATOM 885 C C . ILE A 1 115 ? 7.636 0.179 -14.786 1.00 87.19 115 ILE A C 1
ATOM 887 O O . ILE A 1 115 ? 7.166 1.076 -15.486 1.00 87.19 115 ILE A O 1
ATOM 891 N N . ASP A 1 116 ? 7.513 -1.112 -15.066 1.00 86.38 116 ASP A N 1
ATOM 892 C CA . ASP A 1 116 ? 6.514 -1.609 -16.004 1.00 86.38 116 ASP A CA 1
ATOM 893 C C . ASP A 1 116 ? 5.172 -1.749 -15.252 1.00 86.38 116 ASP A C 1
ATOM 895 O O . ASP A 1 116 ? 5.103 -2.473 -14.252 1.00 86.38 116 ASP A O 1
ATOM 899 N N . PRO A 1 117 ? 4.119 -1.006 -15.643 1.00 78.25 117 PRO A N 1
ATOM 900 C CA . PRO A 1 117 ? 2.858 -0.978 -14.911 1.00 78.25 117 PRO A CA 1
ATOM 901 C C . PRO A 1 117 ? 2.135 -2.330 -14.869 1.00 78.25 117 PRO A C 1
ATOM 903 O O . PRO A 1 117 ? 1.465 -2.602 -13.871 1.00 78.25 117 PRO A O 1
ATOM 906 N N . GLU A 1 118 ? 2.256 -3.168 -15.904 1.00 80.06 118 GLU A N 1
ATOM 907 C CA . GLU A 1 118 ? 1.523 -4.439 -15.973 1.00 80.06 118 GLU A CA 1
ATOM 908 C C . GLU A 1 118 ? 2.128 -5.474 -15.021 1.00 80.06 118 GLU A C 1
ATOM 910 O O . GLU A 1 118 ? 1.425 -6.079 -14.209 1.00 80.06 118 GLU A O 1
ATOM 915 N N . THR A 1 119 ? 3.451 -5.626 -15.047 1.00 84.69 119 THR A N 1
ATOM 916 C CA . THR A 1 119 ? 4.169 -6.614 -14.231 1.00 84.69 119 THR A CA 1
ATOM 917 C C . THR A 1 119 ? 4.346 -6.164 -12.783 1.00 84.69 119 THR A C 1
ATOM 919 O O . THR A 1 119 ? 4.288 -6.986 -11.865 1.00 84.69 119 THR A O 1
ATOM 922 N N . LYS A 1 120 ? 4.519 -4.858 -12.522 1.00 83.75 120 LYS A N 1
ATOM 923 C CA . LYS A 1 120 ? 4.739 -4.345 -11.157 1.00 83.75 120 LYS A CA 1
ATOM 924 C C . LYS A 1 120 ? 3.545 -4.588 -10.239 1.00 83.75 120 LYS A C 1
ATOM 926 O O . LYS A 1 120 ? 3.749 -4.800 -9.044 1.00 83.75 120 LYS A O 1
ATOM 931 N N . GLY A 1 121 ? 2.327 -4.585 -10.784 1.00 78.38 121 GLY A N 1
ATOM 932 C CA . GLY A 1 121 ? 1.107 -4.871 -10.028 1.00 78.38 121 GLY A CA 1
ATOM 933 C C . GLY A 1 121 ? 1.024 -6.303 -9.493 1.00 78.38 121 GLY A C 1
ATOM 934 O O . GLY A 1 121 ? 0.361 -6.520 -8.483 1.00 78.38 121 GLY A O 1
ATOM 935 N N . ALA A 1 122 ? 1.716 -7.257 -10.125 1.00 80.81 122 ALA A N 1
ATOM 936 C CA . ALA A 1 122 ? 1.781 -8.644 -9.665 1.00 80.81 122 ALA A CA 1
ATOM 937 C C . ALA A 1 122 ? 2.820 -8.852 -8.547 1.00 80.81 122 ALA A C 1
ATOM 939 O O . ALA A 1 122 ? 2.656 -9.734 -7.715 1.00 80.81 122 ALA A O 1
ATOM 940 N N . VAL A 1 123 ? 3.878 -8.033 -8.515 1.00 83.00 123 VAL A N 1
ATOM 941 C CA . VAL A 1 123 ? 5.009 -8.179 -7.574 1.00 83.00 123 VAL A CA 1
ATOM 942 C C . VAL A 1 123 ? 4.855 -7.301 -6.326 1.00 83.00 123 VAL A C 1
ATOM 944 O O . VAL A 1 123 ? 5.506 -7.534 -5.313 1.00 83.00 123 VAL A O 1
ATOM 947 N N . SER A 1 124 ? 4.033 -6.251 -6.383 1.00 75.94 124 SER A N 1
ATOM 948 C CA . SER A 1 124 ? 3.844 -5.323 -5.267 1.00 75.94 124 SER A CA 1
ATOM 949 C C . SER A 1 124 ? 2.405 -4.810 -5.208 1.00 75.94 124 SER A C 1
ATOM 951 O O . SER A 1 124 ? 1.821 -4.484 -6.247 1.00 75.94 124 SER A O 1
ATOM 953 N N . PRO A 1 125 ? 1.841 -4.593 -4.003 1.00 71.50 125 PRO A N 1
ATOM 954 C CA . PRO A 1 125 ? 0.531 -3.971 -3.840 1.00 71.50 125 PRO A CA 1
ATOM 955 C C . PRO A 1 125 ? 0.553 -2.454 -4.118 1.00 71.50 125 PRO A C 1
ATOM 957 O O . PRO A 1 125 ? -0.376 -1.737 -3.741 1.00 71.50 125 PRO A O 1
ATOM 960 N N . LEU A 1 126 ? 1.579 -1.947 -4.815 1.00 74.25 126 LEU A N 1
ATOM 961 C CA . LEU A 1 126 ? 1.724 -0.560 -5.257 1.00 74.25 126 LEU A CA 1
ATOM 962 C C . LEU A 1 126 ? 0.440 -0.017 -5.885 1.00 74.25 126 LEU A C 1
ATOM 964 O O . LEU A 1 126 ? -0.019 1.056 -5.501 1.00 74.25 126 LEU A O 1
ATOM 968 N N . VAL A 1 127 ? -0.174 -0.775 -6.799 1.00 67.44 127 VAL A N 1
ATOM 969 C CA . VAL A 1 127 ? -1.419 -0.374 -7.471 1.00 67.44 127 VAL A CA 1
ATOM 970 C C . VAL A 1 127 ? -2.491 -0.039 -6.435 1.00 67.44 127 VAL A C 1
ATOM 972 O O . VAL A 1 127 ? -3.186 0.962 -6.581 1.00 67.44 127 VAL A O 1
ATOM 975 N N . THR A 1 128 ? -2.585 -0.814 -5.353 1.00 61.28 128 THR A N 1
ATOM 976 C CA . THR A 1 128 ? -3.523 -0.604 -4.239 1.00 61.28 128 THR A CA 1
ATOM 977 C C . THR A 1 128 ? -3.260 0.641 -3.415 1.00 61.28 128 THR A C 1
ATOM 979 O O . THR A 1 128 ? -4.212 1.265 -2.948 1.00 61.28 128 THR A O 1
ATOM 982 N N . ASN A 1 129 ? -2.004 1.060 -3.321 1.00 65.00 129 ASN A N 1
ATOM 983 C CA . ASN A 1 129 ? -1.582 2.178 -2.487 1.00 65.00 129 ASN A CA 1
ATOM 984 C C . ASN A 1 129 ? -1.429 3.513 -3.250 1.00 65.00 129 ASN A C 1
ATOM 986 O O . ASN A 1 129 ? -1.162 4.547 -2.632 1.00 65.00 129 ASN A O 1
ATOM 990 N N . LEU A 1 130 ? -1.620 3.543 -4.577 1.00 63.94 130 LEU A N 1
ATOM 991 C CA . LEU A 1 130 ? -1.478 4.769 -5.371 1.00 63.94 130 LEU A CA 1
ATOM 992 C C . LEU A 1 130 ? -2.633 5.762 -5.147 1.00 63.94 130 LEU A C 1
ATOM 994 O O . LEU A 1 130 ? -3.775 5.570 -5.581 1.00 63.94 130 LEU A O 1
ATOM 998 N N . THR A 1 131 ? -2.282 6.912 -4.557 1.00 49.94 131 THR A N 1
ATOM 999 C CA . THR A 1 131 ? -3.183 8.031 -4.218 1.00 49.94 131 THR A CA 1
ATOM 1000 C C . THR A 1 131 ? -3.855 8.696 -5.431 1.00 49.94 131 THR A C 1
ATOM 1002 O O . THR A 1 131 ? -4.834 9.420 -5.278 1.00 49.94 131 THR A O 1
ATOM 1005 N N . SER A 1 132 ? -3.360 8.456 -6.649 1.00 45.94 132 SER A N 1
ATOM 1006 C CA . SER A 1 132 ? -3.960 8.974 -7.891 1.00 45.94 132 SER A CA 1
ATOM 1007 C C . SER A 1 132 ? -5.074 8.079 -8.450 1.00 45.94 132 SER A C 1
ATOM 1009 O O . SER A 1 132 ? -5.863 8.542 -9.264 1.00 45.94 132 SER A O 1
ATOM 1011 N N . PHE A 1 133 ? -5.193 6.835 -7.974 1.00 43.88 133 PHE A N 1
ATOM 1012 C CA . PHE A 1 133 ? -6.287 5.903 -8.298 1.00 43.88 133 PHE A CA 1
ATOM 1013 C C . PHE A 1 133 ? -7.408 5.927 -7.231 1.00 43.88 133 PHE A C 1
ATOM 1015 O O . PHE A 1 133 ? -8.273 5.057 -7.164 1.00 43.88 133 PHE A O 1
ATOM 1022 N N . THR A 1 134 ? -7.336 6.873 -6.290 1.00 45.44 134 THR A N 1
ATOM 1023 C CA . THR A 1 134 ? -7.771 6.643 -4.899 1.00 45.44 134 THR A CA 1
ATOM 1024 C C . THR A 1 134 ? -9.189 6.995 -4.562 1.00 45.44 134 THR A C 1
ATOM 1026 O O . THR A 1 134 ? -9.670 6.643 -3.487 1.00 45.44 134 THR A O 1
ATOM 1029 N N . SER A 1 135 ? -9.904 7.685 -5.419 1.00 49.56 135 SER A N 1
ATOM 1030 C CA . SER A 1 135 ? -11.101 8.298 -4.881 1.00 49.56 135 SER A CA 1
ATOM 1031 C C . SER A 1 135 ? -12.309 7.363 -4.878 1.00 49.56 135 SER A C 1
ATOM 1033 O O . SER A 1 135 ? -13.148 7.485 -3.994 1.00 49.56 135 SER A O 1
ATOM 1035 N N . GLY A 1 136 ? -12.313 6.352 -5.754 1.00 49.56 136 GLY A N 1
ATOM 1036 C CA . GLY A 1 136 ? -13.194 5.187 -5.664 1.00 49.56 136 GLY A CA 1
ATOM 1037 C C . GLY A 1 136 ? -12.645 4.042 -4.793 1.00 49.56 136 GLY A C 1
ATOM 1038 O O . GLY A 1 136 ? -13.412 3.290 -4.193 1.00 49.56 136 GLY A O 1
ATOM 1039 N N . ARG A 1 137 ? -11.316 3.913 -4.649 1.00 53.22 137 ARG A N 1
ATOM 1040 C CA . ARG A 1 137 ? -10.679 2.715 -4.065 1.00 53.22 137 ARG A CA 1
ATOM 1041 C C . ARG A 1 137 ? -10.665 2.604 -2.548 1.00 53.22 137 ARG A C 1
ATOM 1043 O O . ARG A 1 137 ? -10.574 1.480 -2.068 1.00 53.22 137 ARG A O 1
ATOM 1050 N N . ARG A 1 138 ? -10.867 3.683 -1.777 1.00 57.19 138 ARG A N 1
ATOM 1051 C CA . ARG A 1 138 ? -11.207 3.512 -0.342 1.00 57.19 138 ARG A CA 1
ATOM 1052 C C . ARG A 1 138 ? -12.464 2.665 -0.156 1.00 57.19 138 ARG A C 1
ATOM 1054 O O . ARG A 1 138 ? -12.611 2.016 0.870 1.00 57.19 138 ARG A O 1
ATOM 1061 N N . MET A 1 139 ? -13.324 2.673 -1.170 1.00 67.25 139 MET A N 1
ATOM 1062 C CA . MET A 1 139 ? -14.511 1.846 -1.245 1.00 67.25 139 MET A CA 1
ATOM 1063 C C . MET A 1 139 ? -14.326 0.634 -2.164 1.00 67.25 139 MET A C 1
ATOM 1065 O O . MET A 1 139 ? -15.248 -0.147 -2.288 1.00 67.25 139 MET A O 1
ATOM 1069 N N . GLY A 1 140 ? -13.157 0.448 -2.785 1.00 65.88 140 GLY A N 1
ATOM 1070 C CA . GLY A 1 140 ? -12.859 -0.653 -3.707 1.00 65.88 140 GLY A CA 1
ATOM 1071 C C . GLY A 1 140 ? -13.333 -0.485 -5.151 1.00 65.88 140 GLY A C 1
ATOM 1072 O O . GLY A 1 140 ? -13.385 -1.477 -5.869 1.00 65.88 140 GLY A O 1
ATOM 1073 N N . LEU A 1 141 ? -13.648 0.734 -5.599 1.00 74.19 141 LEU A N 1
ATOM 1074 C CA . LEU A 1 141 ? -14.051 1.015 -6.983 1.00 74.19 141 LEU A CA 1
ATOM 1075 C C . LEU A 1 141 ? -12.840 1.324 -7.873 1.00 74.19 141 LEU A C 1
ATOM 1077 O O . LEU A 1 141 ? -12.081 2.252 -7.577 1.00 74.19 141 LEU A O 1
ATOM 1081 N N . ALA A 1 142 ? -12.700 0.601 -8.984 1.00 76.56 142 ALA A N 1
ATOM 1082 C CA . ALA A 1 142 ? -11.869 0.996 -10.117 1.00 76.56 142 ALA A CA 1
ATOM 1083 C C . ALA A 1 142 ? -12.741 1.770 -11.113 1.00 76.56 142 ALA A C 1
ATOM 1085 O O . ALA A 1 142 ? -13.727 1.238 -11.622 1.00 76.56 142 ALA A O 1
ATOM 1086 N N . LEU A 1 143 ? -12.402 3.038 -11.343 1.00 80.06 143 LEU A N 1
ATOM 1087 C CA . LEU A 1 143 ? -13.191 3.973 -12.142 1.00 80.06 143 LEU A CA 1
ATOM 1088 C C . LEU A 1 143 ? -12.433 4.341 -13.415 1.00 80.06 143 LEU A C 1
ATOM 1090 O O . LEU A 1 143 ? -11.215 4.510 -13.378 1.00 80.06 143 LEU A O 1
ATOM 1094 N N . GLU A 1 144 ? -13.171 4.490 -14.504 1.00 77.88 144 GLU A N 1
ATOM 1095 C CA . GLU A 1 144 ? -12.675 4.921 -15.803 1.00 77.88 144 GLU A CA 1
ATOM 1096 C C . GLU A 1 144 ? -13.526 6.101 -16.289 1.00 77.88 144 GLU A C 1
ATOM 1098 O O . GLU A 1 144 ? -14.761 6.054 -16.241 1.00 77.88 144 GLU A O 1
ATOM 1103 N N . ASP A 1 145 ? -12.854 7.171 -16.714 1.00 74.06 145 ASP A N 1
ATOM 1104 C CA . ASP A 1 145 ? -13.503 8.316 -17.351 1.00 74.06 145 ASP A CA 1
ATOM 1105 C C . ASP A 1 145 ? -13.690 8.021 -18.841 1.00 74.06 145 ASP A C 1
ATOM 1107 O O . ASP A 1 145 ? -12.747 7.647 -19.539 1.00 74.06 145 ASP A O 1
ATOM 1111 N N . ASP A 1 146 ? -14.905 8.227 -19.342 1.00 76.94 146 ASP A N 1
ATOM 1112 C CA . ASP A 1 146 ? -15.205 8.239 -20.769 1.00 76.94 146 ASP A CA 1
ATOM 1113 C C . ASP A 1 146 ? -15.939 9.531 -21.160 1.00 76.94 146 ASP A C 1
ATOM 1115 O O . ASP A 1 146 ? -16.242 10.375 -20.325 1.00 76.94 146 ASP A O 1
ATOM 1119 N N . ALA A 1 147 ? -16.196 9.736 -22.456 1.00 73.56 147 ALA A N 1
ATOM 1120 C CA . ALA A 1 147 ? -16.839 10.961 -22.951 1.00 73.56 147 ALA A CA 1
ATOM 1121 C C . ALA A 1 147 ? -18.321 11.107 -22.531 1.00 73.56 147 ALA A C 1
ATOM 1123 O O . ALA A 1 147 ? -18.971 12.087 -22.898 1.00 73.56 147 ALA A O 1
ATOM 1124 N N . ASN A 1 148 ? -18.875 10.124 -21.818 1.00 76.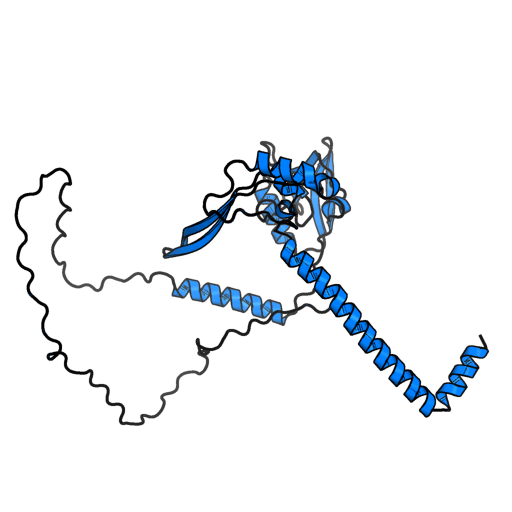38 148 ASN A N 1
ATOM 1125 C CA . ASN A 1 148 ? -20.248 10.139 -21.333 1.00 76.38 148 ASN A CA 1
ATOM 1126 C C . ASN A 1 148 ? -20.298 10.646 -19.892 1.00 76.38 148 ASN A C 1
ATOM 1128 O O . ASN A 1 148 ? -19.424 10.350 -19.091 1.00 76.38 148 ASN A O 1
ATOM 1132 N N . ILE A 1 149 ? -21.382 11.343 -19.548 1.00 81.06 149 ILE A N 1
ATOM 1133 C CA . ILE A 1 149 ? -21.605 11.871 -18.197 1.00 81.06 149 ILE A CA 1
ATOM 1134 C C . ILE A 1 149 ? -21.608 10.725 -17.172 1.00 81.06 149 ILE A C 1
ATOM 1136 O O . ILE A 1 149 ? -22.295 9.713 -17.353 1.00 81.06 149 ILE A O 1
ATOM 1140 N N . GLY A 1 150 ? -20.878 10.918 -16.077 1.00 82.62 150 GLY A N 1
ATOM 1141 C CA . GLY A 1 150 ? -20.745 9.968 -14.980 1.00 82.62 150 GLY A CA 1
ATOM 1142 C C . GLY A 1 150 ? -19.514 9.076 -15.118 1.00 82.62 150 GLY A C 1
ATOM 1143 O O . GLY A 1 150 ? -18.806 9.089 -16.116 1.00 82.62 150 GLY A O 1
ATOM 1144 N N . CYS A 1 151 ? -19.269 8.257 -14.102 1.00 86.00 151 CYS A N 1
ATOM 1145 C CA . CYS A 1 151 ? -18.054 7.446 -14.015 1.00 86.00 151 CYS A CA 1
ATOM 1146 C C . CYS A 1 151 ? -18.368 5.986 -14.325 1.00 86.00 151 CYS A C 1
ATOM 1148 O O . CYS A 1 151 ? -19.241 5.399 -13.677 1.00 86.00 151 CYS A O 1
ATOM 1150 N N . ARG A 1 152 ? -17.650 5.371 -15.269 1.00 87.19 152 ARG A N 1
ATOM 1151 C CA . ARG A 1 152 ? -17.771 3.932 -15.527 1.00 87.19 152 ARG A CA 1
ATOM 1152 C C . ARG A 1 152 ? -16.972 3.157 -14.483 1.00 87.19 152 ARG A C 1
ATOM 1154 O O . ARG A 1 152 ? -15.819 3.472 -14.208 1.00 87.19 152 ARG A O 1
ATOM 1161 N N . VAL A 1 153 ? -17.569 2.116 -13.918 1.00 87.31 153 VAL A N 1
ATOM 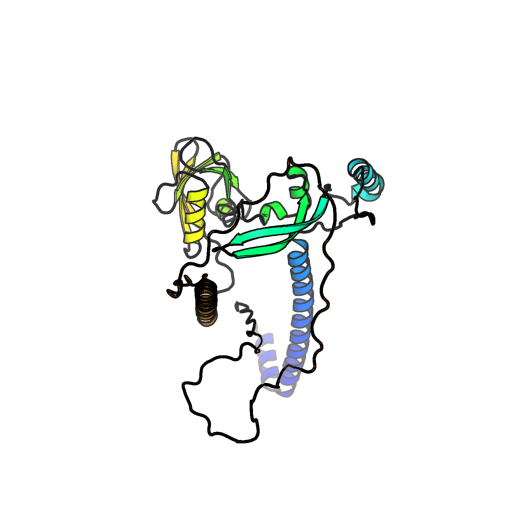1162 C CA . VAL A 1 153 ? -16.887 1.176 -13.027 1.00 87.31 153 VAL A CA 1
ATOM 1163 C C . VAL A 1 153 ? -16.207 0.114 -13.886 1.00 87.31 153 VAL A C 1
ATOM 1165 O O . VAL A 1 153 ? -16.868 -0.735 -14.483 1.00 87.31 153 VAL A O 1
ATOM 1168 N N . ALA A 1 154 ? -14.879 0.166 -13.958 1.00 81.50 154 ALA A N 1
ATOM 1169 C CA . ALA A 1 154 ? -14.063 -0.823 -14.659 1.00 81.50 154 ALA A CA 1
ATOM 1170 C C . ALA A 1 154 ? -13.968 -2.140 -13.872 1.00 81.50 154 ALA A C 1
ATOM 1172 O O . ALA A 1 154 ? -13.887 -3.219 -14.452 1.00 81.50 154 ALA A O 1
ATOM 1173 N N . GLY A 1 155 ? -14.012 -2.063 -12.542 1.00 76.31 155 GLY A N 1
ATOM 1174 C CA . GLY A 1 155 ? -13.891 -3.225 -11.674 1.00 76.31 155 GLY A CA 1
ATOM 1175 C C . GLY A 1 155 ? -14.166 -2.899 -10.214 1.00 76.31 155 GLY A C 1
ATOM 1176 O O . GLY A 1 155 ? -14.136 -1.738 -9.799 1.00 76.31 155 GLY A O 1
ATOM 1177 N N . VAL A 1 156 ? -14.422 -3.943 -9.432 1.00 81.75 156 VAL A N 1
ATOM 1178 C CA . VAL A 1 156 ? -14.650 -3.853 -7.989 1.00 81.75 156 VAL A CA 1
ATOM 1179 C C . VAL A 1 156 ? -13.717 -4.823 -7.280 1.00 81.75 156 VAL A C 1
ATOM 1181 O O . VAL A 1 156 ? -13.558 -5.966 -7.700 1.00 81.75 156 VAL A O 1
ATOM 1184 N N . LEU A 1 157 ? -13.063 -4.350 -6.221 1.00 73.00 157 LEU A N 1
ATOM 1185 C CA . LEU A 1 157 ? -12.173 -5.167 -5.401 1.00 73.00 157 LEU A CA 1
ATOM 1186 C C . LEU A 1 157 ? -12.996 -6.083 -4.486 1.00 73.00 157 LEU A C 1
ATOM 1188 O O . LEU A 1 157 ? -13.804 -5.586 -3.700 1.00 73.00 157 LEU A O 1
ATOM 1192 N N . SER A 1 158 ? -12.763 -7.395 -4.534 1.00 69.69 158 SER A N 1
ATOM 1193 C CA . SER A 1 158 ? -13.440 -8.360 -3.657 1.00 69.69 158 SER A CA 1
ATOM 1194 C C . SER A 1 158 ? -13.220 -8.048 -2.172 1.00 69.69 158 SER A C 1
ATOM 1196 O O . SER A 1 158 ? -12.107 -7.725 -1.757 1.00 69.69 158 SER A O 1
ATOM 1198 N N . GLY A 1 159 ? -14.279 -8.140 -1.365 1.00 68.44 159 GLY A N 1
ATOM 1199 C CA . GLY A 1 159 ? -14.253 -7.845 0.073 1.00 68.44 159 GLY A CA 1
ATOM 1200 C C . GLY A 1 159 ? -14.221 -6.353 0.426 1.00 68.44 159 GLY A C 1
ATOM 1201 O O . GLY A 1 159 ? -14.076 -5.998 1.595 1.00 68.44 159 GLY A O 1
ATOM 1202 N N . SER A 1 160 ? -14.349 -5.465 -0.563 1.00 74.50 160 SER A N 1
ATOM 1203 C CA . SER A 1 160 ? -14.426 -4.020 -0.344 1.00 74.50 160 SER A CA 1
ATOM 1204 C C . SER A 1 160 ? -15.845 -3.542 -0.014 1.00 74.50 160 SER A C 1
ATOM 1206 O O . SER A 1 160 ? -16.828 -4.279 -0.127 1.00 74.50 160 SER A O 1
ATOM 1208 N N . SER A 1 161 ? -15.976 -2.268 0.361 1.00 80.94 161 SER A N 1
ATOM 1209 C CA . SER A 1 161 ? -17.287 -1.642 0.553 1.00 80.94 161 SER A CA 1
ATOM 1210 C C . SER A 1 161 ? -18.154 -1.681 -0.699 1.00 80.94 161 SER A C 1
ATOM 1212 O O . SER A 1 161 ? -19.352 -1.886 -0.573 1.00 80.94 161 SER A O 1
ATOM 1214 N N . ALA A 1 162 ? -17.576 -1.515 -1.889 1.00 82.19 162 ALA A N 1
ATOM 1215 C CA . ALA A 1 162 ? -18.282 -1.544 -3.167 1.00 82.19 162 ALA A CA 1
ATOM 1216 C C . ALA A 1 162 ? -18.784 -2.938 -3.517 1.00 82.19 162 ALA A C 1
ATOM 1218 O O . ALA A 1 162 ? -19.902 -3.064 -4.008 1.00 82.19 162 ALA A O 1
ATOM 1219 N N . ASP A 1 163 ? -18.001 -3.963 -3.185 1.00 80.25 163 ASP A N 1
ATOM 1220 C CA . ASP A 1 163 ? -18.417 -5.361 -3.305 1.00 80.25 163 ASP A CA 1
ATOM 1221 C C . ASP A 1 163 ? -19.587 -5.654 -2.351 1.00 80.25 163 ASP A C 1
ATOM 1223 O O . ASP A 1 163 ? -20.641 -6.139 -2.754 1.00 80.25 163 ASP A O 1
ATOM 1227 N N . THR A 1 164 ? -19.469 -5.208 -1.094 1.00 81.31 164 THR A N 1
ATOM 1228 C CA . THR A 1 164 ? -20.541 -5.319 -0.084 1.00 81.31 164 THR A CA 1
ATOM 1229 C C . THR A 1 164 ? -21.794 -4.520 -0.469 1.00 81.31 164 THR A C 1
ATOM 1231 O O . THR A 1 164 ? -22.912 -4.939 -0.183 1.00 81.31 164 THR A O 1
ATOM 1234 N N . GLY A 1 165 ? -21.612 -3.371 -1.126 1.00 83.69 165 GLY A N 1
ATOM 1235 C CA . GLY A 1 165 ? -22.673 -2.504 -1.639 1.00 83.69 165 GLY A CA 1
ATOM 1236 C C . GLY A 1 165 ? -23.310 -3.003 -2.939 1.00 83.69 165 GLY A C 1
ATOM 1237 O O . GLY A 1 165 ? -24.223 -2.358 -3.448 1.00 83.69 165 GLY A O 1
ATOM 1238 N N . GLY A 1 166 ? -22.853 -4.134 -3.489 1.00 86.25 166 GLY A N 1
ATOM 1239 C CA . GLY A 1 166 ? -23.433 -4.754 -4.681 1.00 86.25 166 GLY A CA 1
ATOM 1240 C C . GLY A 1 166 ? -23.134 -4.017 -5.988 1.00 86.25 166 GLY A C 1
ATOM 1241 O O . GLY A 1 166 ? -23.908 -4.133 -6.948 1.00 86.25 166 GLY A O 1
ATOM 1242 N N . ILE A 1 167 ? -22.043 -3.252 -6.040 1.00 88.81 167 ILE A N 1
ATOM 1243 C CA . ILE A 1 167 ? -21.556 -2.596 -7.258 1.00 88.81 167 ILE A CA 1
ATOM 1244 C C . ILE A 1 167 ? -20.781 -3.623 -8.085 1.00 88.81 167 ILE A C 1
ATOM 1246 O O . ILE A 1 167 ? -20.031 -4.429 -7.542 1.00 88.81 167 ILE A O 1
ATOM 1250 N N . HIS A 1 168 ? -20.961 -3.594 -9.402 1.00 87.31 168 HIS A N 1
ATOM 1251 C CA . HIS A 1 168 ? -20.333 -4.526 -10.332 1.00 87.31 168 HIS A CA 1
ATOM 1252 C C . HIS A 1 168 ? -19.572 -3.782 -11.433 1.00 87.31 168 HIS A C 1
ATOM 1254 O O . HIS A 1 168 ? -19.826 -2.612 -11.731 1.00 87.31 168 HIS A O 1
ATOM 1260 N N . ALA A 1 169 ? -18.628 -4.483 -12.063 1.00 86.94 169 ALA A N 1
ATOM 1261 C CA . ALA A 1 169 ? -17.985 -3.999 -13.278 1.00 86.94 169 ALA A CA 1
ATOM 1262 C C . ALA A 1 169 ? -19.040 -3.758 -14.371 1.00 86.94 169 ALA A C 1
ATOM 1264 O O . ALA A 1 169 ? -19.916 -4.593 -14.591 1.00 86.94 169 ALA A O 1
ATOM 1265 N N . GLY A 1 170 ? -18.946 -2.621 -15.058 1.00 86.19 170 GLY A N 1
ATOM 1266 C CA . GLY A 1 170 ? -19.908 -2.197 -16.077 1.00 86.19 170 GLY A CA 1
ATOM 1267 C C . GLY A 1 170 ? -20.960 -1.201 -15.589 1.00 86.19 170 GLY A C 1
ATOM 1268 O O . GLY A 1 170 ? -21.589 -0.556 -16.430 1.00 86.19 170 GLY A O 1
ATOM 1269 N N . ASP A 1 171 ? -21.101 -1.008 -14.276 1.00 91.00 171 ASP A N 1
ATOM 1270 C CA . ASP A 1 171 ? -21.982 0.020 -13.719 1.00 91.00 171 ASP A CA 1
ATOM 1271 C C . ASP A 1 171 ? -21.509 1.425 -14.100 1.00 91.00 171 ASP A C 1
ATOM 1273 O O . ASP A 1 171 ? -20.310 1.695 -14.206 1.00 91.00 171 ASP A O 1
ATOM 1277 N N . ARG A 1 172 ? -22.453 2.352 -14.270 1.00 91.06 172 ARG A N 1
ATOM 1278 C CA . ARG A 1 172 ? -22.146 3.775 -14.451 1.00 91.06 172 ARG A CA 1
ATOM 1279 C C . ARG A 1 172 ? -22.694 4.595 -13.303 1.00 91.06 172 ARG A C 1
ATOM 1281 O O . ARG A 1 172 ? -23.901 4.649 -13.133 1.00 91.06 172 ARG A O 1
ATOM 1288 N N . ILE A 1 173 ? -21.826 5.276 -12.567 1.00 90.56 173 ILE A N 1
ATOM 1289 C CA . ILE A 1 173 ? -22.203 6.131 -11.442 1.00 90.56 173 ILE A CA 1
ATOM 1290 C C . ILE A 1 173 ? -22.545 7.523 -11.972 1.00 90.56 173 ILE A C 1
ATOM 1292 O O . ILE A 1 173 ? -21.687 8.215 -12.514 1.00 90.56 173 ILE A O 1
ATOM 1296 N N . THR A 1 174 ? -23.796 7.935 -11.802 1.00 91.19 174 THR A N 1
ATOM 1297 C CA . THR A 1 174 ? -24.318 9.235 -12.250 1.00 91.19 174 THR A CA 1
ATOM 1298 C C . THR A 1 174 ? -24.590 10.200 -11.102 1.00 91.19 174 THR A C 1
ATOM 1300 O O . THR A 1 174 ? -24.747 11.399 -11.331 1.00 91.19 174 THR A O 1
ATOM 1303 N N . GLY A 1 175 ? -24.634 9.708 -9.862 1.00 89.50 175 GLY A N 1
ATOM 1304 C CA . GLY A 1 175 ? -24.913 10.526 -8.687 1.00 89.50 175 GLY A CA 1
ATOM 1305 C C . GLY A 1 175 ? -24.306 9.968 -7.406 1.00 89.50 175 GLY A C 1
ATOM 1306 O O . GLY A 1 175 ? -24.040 8.776 -7.279 1.00 89.50 175 GLY A O 1
ATOM 1307 N N . CYS A 1 176 ? -24.065 10.864 -6.454 1.00 89.19 176 CYS A N 1
ATOM 1308 C CA . CYS A 1 176 ? -23.605 10.546 -5.109 1.00 89.19 176 CYS A CA 1
ATOM 1309 C C . CYS A 1 176 ? -24.343 11.442 -4.111 1.00 89.19 176 CYS A C 1
ATOM 1311 O O . CYS A 1 176 ? -24.311 12.670 -4.248 1.00 89.19 176 CYS A O 1
ATOM 1313 N N . ASN A 1 177 ? -25.005 10.831 -3.124 1.00 87.19 177 ASN A N 1
ATOM 1314 C CA . ASN A 1 177 ? -25.826 11.481 -2.102 1.00 87.19 177 ASN A CA 1
ATOM 1315 C C . ASN A 1 177 ? -26.848 12.464 -2.709 1.00 87.19 177 ASN A C 1
ATOM 1317 O O . ASN A 1 177 ? -26.921 13.631 -2.319 1.00 87.19 177 ASN A O 1
ATOM 1321 N N . GLY A 1 178 ? -27.578 12.017 -3.739 1.00 82.44 178 GLY A N 1
ATOM 1322 C CA . GLY A 1 178 ? -28.598 12.807 -4.440 1.00 82.44 178 GLY A CA 1
ATOM 1323 C C . GLY A 1 178 ? -28.059 13.962 -5.292 1.00 82.44 178 GLY A C 1
ATOM 1324 O O . GLY A 1 178 ? -28.834 14.766 -5.808 1.00 82.44 178 GLY A O 1
ATOM 1325 N N . THR A 1 179 ? -26.737 14.075 -5.444 1.00 88.56 179 THR A N 1
ATOM 1326 C CA . THR A 1 179 ? -26.109 15.106 -6.273 1.00 88.56 179 THR A CA 1
ATOM 1327 C C . THR A 1 179 ? -25.480 14.462 -7.508 1.00 88.56 179 THR A C 1
ATOM 1329 O O . THR A 1 179 ? -24.691 13.525 -7.387 1.00 88.56 179 THR A O 1
ATOM 1332 N N . ALA A 1 180 ? -25.773 14.991 -8.699 1.00 88.69 180 ALA A N 1
ATOM 1333 C CA . ALA A 1 180 ? -25.239 14.477 -9.962 1.00 88.69 180 ALA A CA 1
ATOM 1334 C C . ALA A 1 180 ? -23.711 14.606 -10.030 1.00 88.69 180 ALA A C 1
ATOM 1336 O O . ALA A 1 180 ? -23.148 15.563 -9.492 1.00 88.69 180 ALA A O 1
ATOM 1337 N N . VAL A 1 181 ? -23.058 13.638 -10.660 1.00 88.44 181 VAL A N 1
ATOM 1338 C CA . VAL A 1 181 ? -21.604 13.530 -10.797 1.00 88.44 181 VAL A CA 1
ATOM 1339 C C . VAL A 1 181 ? -21.269 13.433 -12.277 1.00 88.44 181 VAL A C 1
ATOM 1341 O O . VAL A 1 181 ? -21.836 12.591 -12.971 1.00 88.44 181 VAL A O 1
ATOM 1344 N N . GLN A 1 182 ? -20.365 14.289 -12.754 1.00 85.25 182 GLN A N 1
ATOM 1345 C CA . GLN A 1 182 ? -19.991 14.320 -14.170 1.00 85.25 182 GLN A CA 1
ATOM 1346 C C . GLN A 1 182 ? -18.740 13.496 -14.462 1.00 85.25 182 GLN A C 1
ATOM 1348 O O . GLN A 1 182 ? -18.777 12.685 -15.377 1.00 85.25 182 GLN A O 1
ATOM 1353 N N . ASP A 1 183 ? -17.698 13.640 -13.640 1.00 82.94 183 ASP A N 1
ATOM 1354 C CA . ASP A 1 183 ? -16.385 13.032 -13.882 1.00 82.94 183 ASP A CA 1
ATOM 1355 C C . ASP A 1 183 ? -15.875 12.267 -12.655 1.00 82.94 183 ASP A C 1
ATOM 1357 O O . ASP A 1 183 ? -16.261 12.548 -11.510 1.00 82.94 183 ASP A O 1
ATOM 1361 N N . THR A 1 184 ? -14.901 11.374 -12.862 1.00 81.69 184 THR A N 1
ATOM 1362 C CA . THR A 1 184 ? -14.242 10.614 -11.784 1.00 81.69 184 THR A CA 1
ATOM 1363 C C . THR A 1 184 ? -13.670 11.537 -10.723 1.00 81.69 184 THR A C 1
ATOM 1365 O O . THR A 1 184 ? -13.775 11.244 -9.533 1.00 81.69 184 THR A O 1
ATOM 1368 N N . ARG A 1 185 ? -13.133 12.700 -11.112 1.00 79.69 185 ARG A N 1
ATOM 1369 C CA . ARG A 1 185 ? -12.596 13.705 -10.178 1.00 79.69 185 ARG A CA 1
ATOM 1370 C C . ARG A 1 185 ? -13.666 14.345 -9.285 1.00 79.69 185 ARG A C 1
ATOM 1372 O O . ARG A 1 185 ? -13.371 14.766 -8.162 1.00 79.69 185 ARG A O 1
ATOM 1379 N N . GLU A 1 186 ? -14.900 14.439 -9.756 1.00 82.25 186 GLU A N 1
ATOM 1380 C CA . GLU A 1 186 ? -15.996 14.973 -8.958 1.00 82.25 186 GLU A CA 1
ATOM 1381 C C . GLU A 1 186 ? -16.523 13.916 -7.988 1.00 82.25 186 GLU A C 1
ATOM 1383 O O . GLU A 1 186 ? -16.613 14.186 -6.784 1.00 82.25 186 GLU A O 1
ATOM 1388 N N . LEU A 1 187 ? -16.764 12.695 -8.485 1.00 83.81 187 LEU A N 1
ATOM 1389 C CA . LEU A 1 187 ? -17.113 11.540 -7.652 1.00 83.81 187 LEU A CA 1
ATOM 1390 C C . LEU A 1 187 ? -16.099 11.380 -6.525 1.00 83.81 187 LEU A C 1
ATOM 1392 O O . LEU A 1 187 ? -16.433 11.228 -5.353 1.00 83.81 187 LEU A O 1
ATOM 1396 N N . ALA A 1 188 ? -14.837 11.506 -6.907 1.00 78.19 188 ALA A N 1
ATOM 1397 C CA . ALA A 1 188 ? -13.689 11.413 -6.054 1.00 78.19 188 ALA A CA 1
ATOM 1398 C C . ALA A 1 188 ? -13.713 12.354 -4.854 1.00 78.19 188 ALA A C 1
ATOM 1400 O O . ALA A 1 188 ? -13.515 11.948 -3.705 1.00 78.19 188 ALA A O 1
ATOM 1401 N N . SER A 1 189 ? -13.910 13.637 -5.145 1.00 78.44 189 SER A N 1
ATOM 1402 C CA . SER A 1 189 ? -13.963 14.690 -4.141 1.00 78.44 189 SER A CA 1
ATOM 1403 C C . SER A 1 189 ? -15.117 14.441 -3.171 1.00 78.44 189 SER A C 1
ATOM 1405 O O . SER A 1 189 ? -14.965 14.587 -1.958 1.00 78.44 189 SER A O 1
ATOM 1407 N N . ARG A 1 190 ? -16.257 13.980 -3.690 1.00 82.31 190 ARG A N 1
ATOM 1408 C CA . ARG A 1 190 ? -17.452 13.713 -2.887 1.00 82.31 190 ARG A CA 1
ATOM 1409 C C . ARG A 1 190 ? -17.301 12.493 -1.998 1.00 82.31 190 ARG A C 1
ATOM 1411 O O . ARG A 1 190 ? -17.554 12.606 -0.803 1.00 82.31 190 ARG A O 1
ATOM 1418 N N . LEU A 1 191 ? -16.785 11.386 -2.528 1.00 80.19 191 LEU A N 1
ATOM 1419 C CA . LEU A 1 191 ? -16.459 10.202 -1.734 1.00 8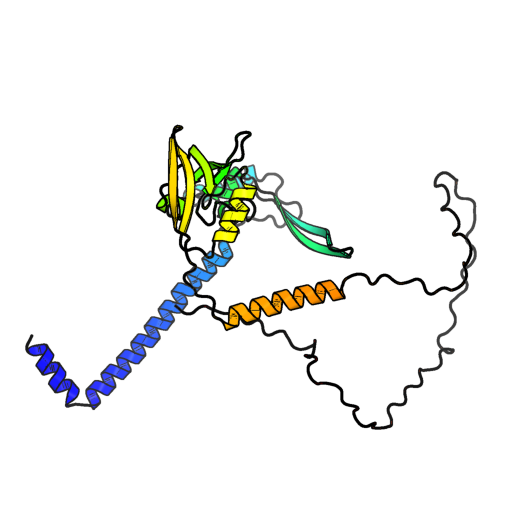0.19 191 LEU A CA 1
ATOM 1420 C C . LEU A 1 191 ? -15.452 10.538 -0.629 1.00 80.19 191 LEU A C 1
ATOM 1422 O O . LEU A 1 191 ? -15.618 10.099 0.504 1.00 80.19 191 LEU A O 1
ATOM 1426 N N . LYS A 1 192 ? -14.451 11.384 -0.916 1.00 74.62 192 LYS A N 1
ATOM 1427 C CA . LYS A 1 192 ? -13.483 11.859 0.086 1.00 74.62 192 LYS A CA 1
ATOM 1428 C C . LYS A 1 192 ? -14.134 12.696 1.194 1.00 74.62 192 LYS A C 1
ATOM 1430 O O . LYS A 1 192 ? -13.724 12.579 2.346 1.00 74.62 192 LYS A O 1
ATOM 1435 N N . ASN A 1 193 ? -15.121 13.523 0.862 1.00 75.06 193 ASN A N 1
ATOM 1436 C CA . ASN A 1 193 ? -15.833 14.360 1.832 1.00 75.06 193 ASN A CA 1
ATOM 1437 C C . ASN A 1 193 ? -16.894 13.580 2.625 1.00 75.06 193 ASN A C 1
ATOM 1439 O O . ASN A 1 193 ? -17.224 13.960 3.743 1.00 75.06 193 ASN A O 1
ATOM 1443 N N . ALA A 1 194 ? -17.403 12.480 2.074 1.00 72.94 194 ALA A N 1
ATOM 1444 C CA . ALA A 1 194 ? -18.404 11.627 2.708 1.00 72.94 194 ALA A CA 1
ATOM 1445 C C . ALA A 1 194 ? -17.800 10.521 3.601 1.00 72.94 194 ALA A C 1
ATOM 1447 O O . ALA A 1 194 ? -18.530 9.697 4.139 1.00 72.94 194 ALA A O 1
ATOM 1448 N N . VAL A 1 195 ? -16.479 10.524 3.816 1.00 64.88 195 VAL A N 1
ATOM 1449 C CA . VAL A 1 195 ? -15.759 9.556 4.672 1.00 64.88 195 VAL A CA 1
ATOM 1450 C C . VAL A 1 195 ? -16.274 9.526 6.114 1.00 64.88 195 VAL A C 1
ATOM 1452 O O . VAL A 1 195 ? -16.196 8.488 6.766 1.00 64.88 195 VAL A O 1
ATOM 1455 N N . ASP A 1 196 ? -16.789 10.648 6.616 1.00 67.50 196 ASP A N 1
ATOM 1456 C CA . ASP A 1 196 ? -17.320 10.744 7.980 1.00 67.50 196 ASP A CA 1
ATOM 1457 C C . ASP A 1 196 ? -18.763 10.208 8.094 1.00 67.50 196 ASP A C 1
ATOM 1459 O O . ASP A 1 196 ? -19.307 10.104 9.197 1.00 67.50 196 ASP A O 1
ATOM 1463 N N . GLN A 1 197 ? -19.404 9.868 6.970 1.00 74.38 197 GLN A N 1
ATOM 1464 C CA . GLN A 1 197 ? -20.762 9.327 6.935 1.00 74.38 197 GLN A CA 1
ATOM 1465 C C . GLN A 1 197 ? -20.751 7.810 7.151 1.00 74.38 197 GLN A C 1
ATOM 1467 O O . GLN A 1 197 ? -19.772 7.121 6.882 1.00 74.38 197 GLN A O 1
ATOM 1472 N N . LYS A 1 198 ? -21.857 7.267 7.675 1.00 75.12 198 LYS A N 1
ATOM 1473 C CA . LYS A 1 198 ? -21.995 5.820 7.919 1.00 75.12 198 LYS A CA 1
ATOM 1474 C C . LYS A 1 198 ? -22.183 5.035 6.614 1.00 75.12 198 LYS A C 1
ATOM 1476 O O . LYS A 1 198 ? -21.718 3.902 6.518 1.00 75.12 198 LYS A O 1
ATOM 1481 N N . ALA A 1 199 ? -22.856 5.645 5.648 1.00 81.56 199 ALA A N 1
ATOM 1482 C CA . ALA A 1 199 ? -23.139 5.098 4.334 1.00 81.56 199 ALA A CA 1
ATOM 1483 C C . ALA A 1 199 ? -23.209 6.238 3.312 1.00 81.56 199 ALA A C 1
ATOM 1485 O O . ALA A 1 199 ? -23.398 7.395 3.699 1.00 81.56 199 ALA A O 1
ATOM 1486 N N . ILE A 1 200 ? -23.013 5.902 2.040 1.00 87.12 200 ILE A N 1
ATOM 1487 C CA . ILE A 1 200 ? -23.074 6.821 0.903 1.00 87.12 200 ILE A CA 1
ATOM 1488 C C . ILE A 1 200 ? -24.063 6.250 -0.104 1.00 87.12 200 ILE A C 1
ATOM 1490 O O . ILE A 1 200 ? -23.893 5.114 -0.536 1.00 87.12 200 ILE A O 1
ATOM 1494 N N . ASP A 1 201 ? -25.034 7.045 -0.530 1.00 89.50 201 ASP A N 1
ATOM 1495 C CA . ASP A 1 201 ? -25.963 6.637 -1.580 1.00 89.50 201 ASP A CA 1
ATOM 1496 C C . ASP A 1 201 ? -25.336 6.930 -2.944 1.00 89.50 201 ASP A C 1
ATOM 1498 O O . ASP A 1 201 ? -24.898 8.054 -3.213 1.00 89.50 201 ASP A O 1
ATOM 1502 N N . LEU A 1 202 ? -25.267 5.924 -3.812 1.00 90.25 202 LEU A N 1
ATOM 1503 C CA . LEU A 1 202 ? -24.790 6.065 -5.183 1.00 90.25 202 LEU A CA 1
ATOM 1504 C C . LEU A 1 202 ? -25.919 5.782 -6.163 1.00 90.25 202 LEU A C 1
ATOM 1506 O O . LEU A 1 202 ? -26.516 4.707 -6.139 1.00 90.25 202 LEU A O 1
ATOM 1510 N N . ASP A 1 203 ? -26.152 6.733 -7.063 1.00 90.94 203 ASP A N 1
ATOM 1511 C CA . ASP A 1 203 ? -27.054 6.550 -8.191 1.00 90.94 203 ASP A CA 1
ATOM 1512 C C . ASP A 1 203 ? -26.247 5.978 -9.349 1.00 90.94 203 ASP A C 1
ATOM 1514 O O . ASP A 1 203 ? -25.311 6.619 -9.845 1.00 90.94 203 ASP A O 1
ATOM 1518 N N . ILE A 1 204 ? -26.598 4.765 -9.760 1.00 93.50 204 ILE A N 1
ATOM 1519 C CA . ILE A 1 204 ? -25.933 4.028 -10.825 1.00 93.50 204 ILE A CA 1
ATOM 1520 C C . ILE A 1 204 ? -26.895 3.680 -11.958 1.00 93.50 204 ILE A C 1
ATOM 1522 O O . ILE A 1 204 ? -28.108 3.623 -11.782 1.00 93.50 204 ILE A O 1
ATOM 1526 N N . ILE A 1 205 ? -26.345 3.394 -13.130 1.00 92.12 205 ILE A N 1
ATOM 1527 C CA . ILE A 1 205 ? -27.054 2.824 -14.270 1.00 92.12 205 ILE A CA 1
ATOM 1528 C C . ILE A 1 205 ? -26.438 1.456 -14.556 1.00 92.12 205 ILE A C 1
ATOM 1530 O O . ILE A 1 205 ? -25.247 1.371 -14.867 1.00 92.12 205 ILE A O 1
ATOM 1534 N N . ARG A 1 206 ? -27.259 0.403 -14.481 1.00 91.94 206 ARG A N 1
ATOM 1535 C CA . ARG A 1 206 ? -26.901 -0.982 -14.824 1.00 91.94 206 ARG A CA 1
ATOM 1536 C C . ARG A 1 206 ? -27.837 -1.470 -15.922 1.00 91.94 206 ARG A C 1
ATOM 1538 O O . ARG A 1 206 ? -29.051 -1.355 -15.784 1.00 91.94 206 ARG A O 1
ATOM 1545 N N . ASP A 1 207 ? -27.283 -1.928 -17.043 1.00 87.44 207 ASP A N 1
ATOM 1546 C CA . ASP A 1 207 ? -28.051 -2.366 -18.223 1.00 87.44 207 ASP A CA 1
ATOM 1547 C C . ASP A 1 207 ? -29.099 -1.340 -18.716 1.00 87.44 207 ASP A C 1
ATOM 1549 O O . ASP A 1 207 ? -30.157 -1.686 -19.240 1.00 87.44 207 ASP A O 1
ATOM 1553 N N . GLY A 1 208 ? -28.816 -0.045 -18.530 1.00 85.75 208 GLY A N 1
ATOM 1554 C CA . GLY A 1 208 ? -29.707 1.059 -18.909 1.00 85.75 208 GLY A CA 1
ATOM 1555 C C . GLY A 1 208 ? -30.823 1.380 -17.906 1.00 85.75 208 GLY A C 1
ATOM 1556 O O . GLY A 1 208 ? -31.584 2.316 -18.144 1.00 85.75 208 GLY A O 1
ATOM 1557 N N . GLN A 1 209 ? -30.920 0.659 -16.785 1.00 88.94 209 GLN A N 1
ATOM 1558 C CA . GLN A 1 209 ? -31.870 0.934 -15.702 1.00 88.94 209 GLN A CA 1
ATOM 1559 C C . GLN A 1 209 ? -31.186 1.722 -14.570 1.00 88.94 209 GLN A C 1
ATOM 1561 O O . GLN A 1 209 ? -30.099 1.324 -14.138 1.00 88.94 209 GLN A O 1
ATOM 1566 N N . PRO A 1 210 ? -31.789 2.818 -14.069 1.00 91.19 210 PRO A N 1
ATOM 1567 C CA . PRO A 1 210 ? -31.267 3.535 -12.912 1.00 91.19 210 PRO A CA 1
ATOM 1568 C C . PRO A 1 210 ? -31.537 2.749 -11.621 1.00 91.19 210 PRO A C 1
ATOM 1570 O O . PRO A 1 210 ? -32.657 2.298 -11.377 1.00 91.19 210 PRO A O 1
ATOM 1573 N N . LEU A 1 211 ? -30.515 2.609 -10.782 1.00 92.44 211 LEU A N 1
ATOM 1574 C CA . LEU A 1 211 ? -30.570 1.948 -9.484 1.00 92.44 211 LEU A CA 1
ATOM 1575 C C . LEU A 1 211 ? -29.819 2.793 -8.453 1.00 92.44 211 LEU A C 1
ATOM 1577 O O . LEU A 1 211 ? -28.734 3.287 -8.736 1.00 92.44 211 LEU A O 1
ATOM 1581 N N . THR A 1 212 ? -30.367 2.921 -7.250 1.00 90.56 212 THR A N 1
ATOM 1582 C CA . THR A 1 212 ? -29.667 3.553 -6.125 1.00 90.56 212 THR A CA 1
ATOM 1583 C C . THR A 1 212 ? -29.166 2.461 -5.185 1.00 90.56 212 THR A C 1
ATOM 1585 O O . THR A 1 212 ? -29.948 1.610 -4.754 1.00 90.56 212 THR A O 1
ATOM 1588 N N . LEU A 1 213 ? -27.865 2.464 -4.893 1.00 88.50 213 LEU A N 1
ATOM 1589 C CA . LEU A 1 213 ? -27.211 1.512 -3.993 1.00 88.50 213 LEU A CA 1
ATOM 1590 C C . LEU A 1 213 ? -26.606 2.239 -2.792 1.00 88.50 213 LEU A C 1
ATOM 1592 O O . LEU A 1 213 ? -25.977 3.286 -2.941 1.00 88.50 213 LEU A O 1
ATOM 1596 N N . GLU A 1 214 ? -26.766 1.652 -1.608 1.00 87.25 214 GLU A N 1
ATOM 1597 C CA . GLU A 1 214 ? -26.178 2.157 -0.368 1.00 87.25 214 GLU A CA 1
ATOM 1598 C C . GLU A 1 214 ? -24.794 1.526 -0.162 1.00 87.25 214 GLU A C 1
ATOM 1600 O O . GLU A 1 214 ? -24.645 0.313 -0.000 1.00 87.25 214 GLU A O 1
ATOM 1605 N N . LEU A 1 215 ? -23.764 2.366 -0.173 1.00 84.38 215 LEU A N 1
ATOM 1606 C CA . LEU A 1 215 ? -22.369 1.975 -0.051 1.00 84.38 215 LEU A CA 1
ATOM 1607 C C . LEU A 1 215 ? -21.888 2.166 1.401 1.00 84.38 215 LEU A C 1
ATOM 1609 O O . LEU A 1 215 ? -21.716 3.309 1.843 1.00 84.38 215 LEU A O 1
ATOM 1613 N N . PRO A 1 216 ? -21.630 1.090 2.168 1.00 79.56 216 PRO A N 1
ATOM 1614 C CA . PRO A 1 216 ? -21.204 1.206 3.561 1.00 79.56 216 PRO A CA 1
ATOM 1615 C C . PRO A 1 216 ? -19.775 1.753 3.661 1.00 79.56 216 PRO A C 1
ATOM 1617 O O . PRO A 1 216 ? -18.838 1.174 3.109 1.00 79.56 216 PRO A O 1
ATOM 1620 N N . VAL A 1 217 ? -19.568 2.846 4.402 1.00 76.50 217 VAL A N 1
ATOM 1621 C CA . VAL A 1 217 ? -18.220 3.404 4.605 1.00 76.50 217 VAL A CA 1
ATOM 1622 C C . VAL A 1 217 ? -17.504 2.595 5.689 1.00 76.50 217 VAL A C 1
ATOM 1624 O O . VAL A 1 217 ? -18.006 2.517 6.818 1.00 76.50 217 VAL A O 1
ATOM 1627 N N . PRO A 1 218 ? -16.331 1.998 5.405 1.00 63.47 218 PRO A N 1
ATOM 1628 C CA . PRO A 1 218 ? -15.599 1.249 6.406 1.00 63.47 218 PRO A CA 1
ATOM 1629 C C . PRO A 1 218 ? -15.045 2.260 7.405 1.00 63.47 218 PRO A C 1
ATOM 1631 O O . PRO A 1 218 ? -14.199 3.099 7.074 1.00 63.47 218 PRO A O 1
ATOM 1634 N N . ARG A 1 219 ? -15.557 2.225 8.638 1.00 57.22 219 ARG A N 1
ATOM 1635 C CA . ARG A 1 219 ? -14.999 3.061 9.697 1.00 57.22 219 ARG A CA 1
ATOM 1636 C C . ARG A 1 219 ? -13.630 2.504 10.070 1.00 57.22 219 ARG A C 1
ATOM 1638 O O . ARG A 1 219 ? -13.514 1.288 10.232 1.00 57.22 219 ARG A O 1
ATOM 1645 N N . PRO A 1 220 ? -12.607 3.357 10.243 1.00 53.69 220 PRO A N 1
ATOM 1646 C CA . PRO A 1 220 ? -11.405 2.914 10.923 1.00 53.69 220 PRO A CA 1
ATOM 1647 C C . PRO A 1 220 ? -11.808 2.327 12.281 1.00 53.69 220 PRO A C 1
ATOM 1649 O O . PRO A 1 220 ? -12.650 2.890 12.981 1.00 53.69 220 PRO A O 1
ATOM 1652 N N . THR A 1 221 ? -11.226 1.184 12.638 1.00 47.03 221 THR A N 1
ATOM 1653 C CA . THR A 1 221 ? -11.460 0.508 13.925 1.00 47.03 221 THR A CA 1
ATOM 1654 C C . THR A 1 221 ? -11.058 1.368 15.123 1.00 47.03 221 THR A C 1
ATOM 1656 O O . THR A 1 221 ? -11.513 1.128 16.233 1.00 47.03 221 THR A O 1
ATOM 1659 N N . TRP A 1 222 ? -10.269 2.418 14.896 1.00 49.41 222 TRP A N 1
ATOM 1660 C CA . TRP A 1 222 ? -9.864 3.378 15.909 1.00 49.41 222 TRP A CA 1
ATOM 1661 C C . TRP A 1 222 ? -10.749 4.636 15.892 1.00 49.41 222 TRP A C 1
ATOM 1663 O O . TRP A 1 222 ? -11.050 5.204 14.841 1.00 49.41 222 TRP A O 1
ATOM 1673 N N . ASN A 1 223 ? -11.131 5.117 17.078 1.00 52.09 223 ASN A N 1
ATOM 1674 C CA . ASN A 1 223 ? -11.889 6.357 17.240 1.00 52.09 223 ASN A CA 1
ATOM 1675 C C . ASN A 1 223 ? -10.939 7.519 17.585 1.00 52.09 223 ASN A C 1
ATOM 1677 O O . ASN A 1 223 ? -10.180 7.436 18.552 1.00 52.09 223 ASN A O 1
ATOM 1681 N N . LEU A 1 224 ? -10.960 8.608 16.807 1.00 54.44 224 LEU A N 1
ATOM 1682 C CA . LEU A 1 224 ? -10.106 9.775 17.063 1.00 54.44 224 LEU A CA 1
ATOM 1683 C C . LEU A 1 224 ? -10.592 10.489 18.338 1.00 54.44 224 LEU A C 1
ATOM 1685 O O . LEU A 1 224 ? -11.682 11.082 18.354 1.00 54.44 224 LEU A O 1
ATOM 1689 N N . THR A 1 225 ? -9.785 10.448 19.402 1.00 69.69 225 THR A N 1
ATOM 1690 C CA . THR A 1 225 ? -10.061 11.139 20.672 1.00 69.69 225 THR A CA 1
ATOM 1691 C C . THR A 1 225 ? -10.226 12.649 20.467 1.00 69.69 225 THR A C 1
ATOM 1693 O O . THR A 1 225 ? -9.757 13.218 19.476 1.00 69.69 225 THR A O 1
ATOM 1696 N N . ALA A 1 226 ? -10.937 13.312 21.386 1.00 70.38 226 ALA A N 1
ATOM 1697 C CA . ALA A 1 226 ? -11.151 14.761 21.334 1.00 70.38 226 ALA A CA 1
ATOM 1698 C C . ALA A 1 226 ? -9.812 15.524 21.293 1.00 70.38 226 ALA A C 1
ATOM 1700 O O . ALA A 1 226 ? -9.610 16.357 20.410 1.00 70.38 226 ALA A O 1
ATOM 1701 N N . ASP A 1 227 ? -8.859 15.115 22.131 1.00 69.56 227 ASP A N 1
ATOM 1702 C CA . ASP A 1 227 ? -7.504 15.669 22.195 1.00 69.56 227 ASP A CA 1
ATOM 1703 C C . ASP A 1 227 ? -6.753 15.550 20.860 1.00 69.56 227 ASP A C 1
ATOM 1705 O O . ASP A 1 227 ? -6.084 16.485 20.423 1.00 69.56 227 ASP A O 1
ATOM 1709 N N . ALA A 1 228 ? -6.896 14.424 20.153 1.00 61.59 228 ALA A N 1
ATOM 1710 C CA . ALA A 1 228 ? -6.247 14.224 18.860 1.00 61.59 228 ALA A CA 1
ATOM 1711 C C . ALA A 1 228 ? -6.861 15.112 17.758 1.00 61.59 228 ALA A C 1
ATOM 1713 O O . ALA A 1 228 ? -6.154 15.576 16.858 1.00 61.59 228 ALA A O 1
ATOM 1714 N N . ARG A 1 229 ? -8.168 15.412 17.841 1.00 67.31 229 ARG A N 1
ATOM 1715 C CA . ARG A 1 229 ? -8.836 16.380 16.950 1.00 67.31 229 ARG A CA 1
ATOM 1716 C C . ARG A 1 229 ? -8.370 17.808 17.202 1.00 67.31 229 ARG A C 1
ATOM 1718 O O . ARG A 1 229 ? -8.132 18.538 16.239 1.00 67.31 229 ARG A O 1
ATOM 1725 N N . GLU A 1 230 ? -8.228 18.203 18.461 1.00 68.50 230 GLU A N 1
ATOM 1726 C CA . GLU A 1 230 ? -7.714 19.525 18.830 1.00 68.50 230 GLU A CA 1
ATOM 1727 C C . GLU A 1 230 ? -6.251 19.689 18.424 1.00 68.50 230 GLU A C 1
ATOM 1729 O O . GLU A 1 230 ? -5.891 20.690 17.805 1.00 68.50 230 GLU A O 1
ATOM 1734 N N . HIS A 1 231 ? -5.431 18.661 18.644 1.00 63.50 231 HIS A N 1
ATOM 1735 C CA . HIS A 1 231 ? -4.034 18.665 18.230 1.00 63.50 231 HIS A CA 1
ATOM 1736 C C . HIS A 1 231 ? -3.881 18.797 16.707 1.00 63.50 231 HIS A C 1
ATOM 1738 O O . HIS A 1 231 ? -3.089 19.605 16.226 1.00 63.50 231 HIS A O 1
ATOM 1744 N N . ARG A 1 232 ? -4.702 18.082 15.924 1.00 62.88 232 ARG A N 1
ATOM 1745 C CA . ARG A 1 232 ? -4.727 18.229 14.460 1.00 62.88 232 ARG A CA 1
ATOM 1746 C C . ARG A 1 232 ? -5.093 19.652 14.027 1.00 62.88 232 ARG A C 1
ATOM 1748 O O . ARG A 1 232 ? -4.491 20.167 13.089 1.00 62.88 232 ARG A O 1
ATOM 1755 N N . ARG A 1 233 ? -6.059 20.297 14.693 1.00 70.31 233 ARG A N 1
ATOM 1756 C CA . ARG A 1 233 ? -6.425 21.700 14.415 1.00 70.31 233 ARG A CA 1
ATOM 1757 C C . ARG A 1 233 ? -5.275 22.653 14.731 1.00 70.31 233 ARG A C 1
ATOM 1759 O O . ARG A 1 233 ? -4.997 23.532 13.924 1.00 70.31 233 ARG A O 1
ATOM 1766 N N . ALA A 1 234 ? -4.588 22.442 15.852 1.00 67.12 234 ALA A N 1
ATOM 1767 C CA . ALA A 1 234 ? -3.431 23.241 16.241 1.00 67.12 234 ALA A CA 1
ATOM 1768 C C . ALA A 1 234 ? -2.280 23.118 15.228 1.00 67.12 234 ALA A C 1
ATOM 1770 O O . ALA A 1 234 ? -1.697 24.129 14.852 1.00 67.12 234 ALA A O 1
ATOM 1771 N N . ILE A 1 235 ? -2.000 21.912 14.721 1.00 63.59 235 ILE A N 1
ATOM 1772 C CA . ILE A 1 235 ? -0.988 21.700 13.672 1.00 63.59 235 ILE A CA 1
ATOM 1773 C C . ILE A 1 235 ? -1.361 22.445 12.385 1.00 63.59 235 ILE A C 1
ATOM 1775 O O . ILE A 1 235 ? -0.523 23.144 11.825 1.00 63.59 235 ILE A O 1
ATOM 1779 N N . ILE A 1 236 ? -2.616 22.340 11.935 1.00 65.31 236 ILE A N 1
ATOM 1780 C CA . ILE A 1 236 ? -3.089 23.037 10.727 1.00 65.31 236 ILE A CA 1
ATOM 1781 C C . ILE A 1 236 ? -2.964 24.560 10.889 1.00 65.31 236 ILE A C 1
ATOM 1783 O O . ILE A 1 236 ? -2.548 25.252 9.961 1.00 65.31 236 ILE A O 1
ATOM 1787 N N . GLU A 1 237 ? -3.292 25.088 12.068 1.00 68.31 237 GLU A N 1
ATOM 1788 C CA . GLU A 1 237 ? -3.176 26.515 12.371 1.00 68.31 237 GLU A CA 1
ATOM 1789 C C . GLU A 1 237 ? -1.709 26.975 12.443 1.00 68.31 237 GLU A C 1
ATOM 1791 O O . GLU A 1 237 ? -1.365 28.038 11.929 1.00 68.31 237 GLU A O 1
ATOM 1796 N N . LEU A 1 238 ? -0.813 26.159 13.007 1.00 64.88 238 LEU A N 1
ATOM 1797 C CA . LEU A 1 238 ? 0.629 26.426 13.012 1.00 64.88 238 LEU A CA 1
ATOM 1798 C C . LEU A 1 238 ? 1.215 26.411 11.599 1.00 64.88 238 LEU A C 1
ATOM 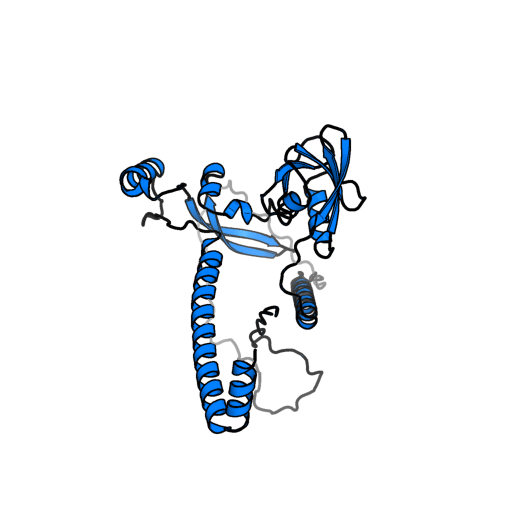1800 O O . LEU A 1 238 ? 2.011 27.285 11.260 1.00 64.88 238 LEU A O 1
ATOM 1804 N N . GLU A 1 239 ? 0.805 25.464 10.754 1.00 56.50 239 GLU A N 1
ATOM 1805 C CA . GLU A 1 239 ? 1.199 25.452 9.345 1.00 56.50 239 GLU A CA 1
ATOM 1806 C C . GLU A 1 239 ? 0.678 26.689 8.614 1.00 56.50 239 GLU A C 1
ATOM 1808 O O . GLU A 1 239 ? 1.431 27.322 7.872 1.00 56.50 239 GLU A O 1
ATOM 1813 N N . ARG A 1 240 ? -0.574 27.089 8.863 1.00 63.03 240 ARG A N 1
ATOM 1814 C CA . ARG A 1 240 ? -1.148 28.316 8.305 1.00 63.03 240 ARG A CA 1
ATOM 1815 C C . ARG A 1 240 ? -0.332 29.548 8.700 1.00 63.03 240 ARG A C 1
ATOM 1817 O O . ARG A 1 240 ? 0.068 30.301 7.816 1.00 63.03 240 ARG A O 1
ATOM 1824 N N . ARG A 1 241 ? -0.018 29.713 9.987 1.00 63.22 241 ARG A N 1
ATOM 1825 C CA . ARG A 1 241 ? 0.788 30.836 10.498 1.00 63.22 241 ARG A CA 1
ATOM 1826 C C . ARG A 1 241 ? 2.219 30.817 9.982 1.00 63.22 241 ARG A C 1
ATOM 1828 O O . ARG A 1 241 ? 2.743 31.858 9.604 1.00 63.22 241 ARG A O 1
ATOM 1835 N N . ARG A 1 242 ? 2.850 29.642 9.904 1.00 63.62 242 ARG A N 1
ATOM 1836 C CA . ARG A 1 242 ? 4.176 29.488 9.290 1.00 63.62 242 ARG A CA 1
ATOM 1837 C C . ARG A 1 242 ? 4.152 29.945 7.835 1.00 63.62 242 ARG A C 1
ATOM 1839 O O . ARG A 1 242 ? 5.084 30.597 7.384 1.00 63.62 242 ARG A O 1
ATOM 1846 N N . LEU A 1 243 ? 3.091 29.615 7.104 1.00 57.66 243 LEU A N 1
ATOM 1847 C CA . LEU A 1 243 ? 2.927 30.026 5.714 1.00 57.66 243 LEU A CA 1
ATOM 1848 C C . LEU A 1 243 ? 2.627 31.521 5.567 1.00 57.66 243 LEU A C 1
ATOM 1850 O O . LEU A 1 243 ? 3.026 32.096 4.563 1.00 57.66 243 LEU A O 1
ATOM 1854 N N . GLU A 1 244 ? 1.937 32.136 6.527 1.00 63.75 244 GLU A N 1
ATOM 1855 C CA . GLU A 1 244 ? 1.727 33.589 6.592 1.00 63.75 244 GLU A CA 1
ATOM 1856 C C . GLU A 1 244 ? 3.034 34.330 6.896 1.00 63.75 244 GLU A C 1
ATOM 1858 O O . GLU A 1 244 ? 3.361 35.292 6.211 1.00 63.75 244 GLU A O 1
ATOM 1863 N N . TRP A 1 245 ? 3.827 33.835 7.848 1.00 56.47 245 TRP A N 1
ATOM 1864 C CA . TRP A 1 245 ? 5.139 34.396 8.187 1.00 56.47 245 TRP A CA 1
ATOM 1865 C C . TRP A 1 245 ? 6.143 34.296 7.032 1.00 56.47 245 TRP A C 1
ATOM 1867 O O . TRP A 1 245 ? 6.995 35.160 6.866 1.00 56.47 245 TRP A O 1
ATOM 1877 N N . ASN A 1 246 ? 6.017 33.250 6.215 1.00 58.75 246 ASN A N 1
ATOM 1878 C CA . ASN A 1 246 ? 6.887 32.993 5.073 1.00 58.75 246 ASN A CA 1
ATOM 1879 C C . ASN A 1 246 ? 6.358 33.606 3.759 1.00 58.75 246 ASN A C 1
ATOM 1881 O O . ASN A 1 246 ? 6.883 33.294 2.689 1.00 58.75 246 ASN A O 1
ATOM 1885 N N . GLN A 1 247 ? 5.309 34.444 3.806 1.00 58.34 247 GLN A N 1
ATOM 1886 C CA . GLN A 1 247 ? 4.957 35.280 2.657 1.00 58.34 247 GLN A CA 1
ATOM 1887 C C . GLN A 1 247 ? 6.016 36.377 2.490 1.00 58.34 247 GLN A C 1
ATOM 1889 O O . GLN A 1 247 ? 6.395 37.004 3.482 1.00 58.34 247 GLN A O 1
ATOM 1894 N N . PRO A 1 248 ? 6.499 36.636 1.261 1.00 52.09 248 PRO A N 1
ATOM 1895 C CA . PRO A 1 248 ? 7.376 37.770 1.016 1.00 52.09 248 PRO A CA 1
ATOM 1896 C C . PRO A 1 248 ? 6.625 39.046 1.404 1.00 52.09 248 PRO A C 1
ATOM 1898 O O . PRO A 1 248 ? 5.578 39.347 0.837 1.00 52.09 248 PRO A O 1
ATOM 1901 N N . GLN A 1 249 ? 7.131 39.765 2.406 1.00 51.47 249 GLN A N 1
ATOM 1902 C CA . GLN A 1 249 ? 6.604 41.082 2.741 1.00 51.47 249 GLN A CA 1
ATOM 1903 C C . GLN A 1 249 ? 6.844 41.993 1.537 1.00 51.47 249 GLN A C 1
ATOM 1905 O O . GLN A 1 249 ? 7.975 42.073 1.054 1.00 51.47 249 GLN A O 1
ATOM 1910 N N . ASP A 1 250 ? 5.796 42.664 1.055 1.00 48.03 250 ASP A N 1
ATOM 1911 C CA . ASP A 1 250 ? 5.947 43.746 0.088 1.00 48.03 250 ASP A CA 1
ATOM 1912 C C . ASP A 1 250 ? 6.849 44.800 0.726 1.00 48.03 250 ASP A C 1
ATOM 1914 O O . ASP A 1 250 ? 6.447 45.549 1.621 1.00 48.03 250 ASP A O 1
ATOM 1918 N N . ILE A 1 251 ? 8.113 44.813 0.306 1.00 48.72 251 ILE A N 1
ATOM 1919 C CA . ILE A 1 251 ? 9.069 45.835 0.697 1.00 48.72 251 ILE A CA 1
ATOM 1920 C C . ILE A 1 251 ? 8.549 47.113 0.051 1.00 48.72 251 ILE A C 1
ATOM 1922 O O . ILE A 1 251 ? 8.788 47.356 -1.131 1.00 48.72 251 ILE A O 1
ATOM 1926 N N . VAL A 1 252 ? 7.790 47.913 0.801 1.00 49.38 252 VAL A N 1
ATOM 1927 C CA . VAL A 1 252 ? 7.447 49.269 0.379 1.00 49.38 252 VAL A CA 1
ATOM 1928 C C . VAL A 1 252 ? 8.786 49.976 0.169 1.00 49.38 252 VAL A C 1
ATOM 1930 O O . VAL A 1 252 ? 9.547 50.101 1.134 1.00 49.38 252 VAL A O 1
ATOM 1933 N N . PRO A 1 253 ? 9.138 50.381 -1.064 1.00 42.56 253 PRO A N 1
ATOM 1934 C CA . PRO A 1 253 ? 10.416 51.021 -1.299 1.00 42.56 253 PRO A CA 1
ATOM 1935 C C . PRO A 1 253 ? 10.424 52.322 -0.501 1.00 42.56 253 PRO A C 1
ATOM 1937 O O . PRO A 1 253 ? 9.619 53.223 -0.747 1.00 42.56 253 PRO A O 1
ATOM 1940 N N . ALA A 1 254 ? 11.308 52.398 0.494 1.00 46.44 254 ALA A N 1
ATOM 1941 C CA . ALA A 1 254 ? 11.549 53.625 1.228 1.00 46.44 254 ALA A CA 1
ATOM 1942 C C . ALA A 1 254 ? 11.956 54.692 0.207 1.00 46.44 254 ALA A C 1
ATOM 1944 O O . ALA A 1 254 ? 12.957 54.544 -0.495 1.00 46.44 254 ALA A O 1
ATOM 1945 N N . GLY A 1 255 ? 11.132 55.732 0.077 1.00 50.06 255 GLY A N 1
ATOM 1946 C CA . GLY A 1 255 ? 11.394 56.846 -0.819 1.00 50.06 255 GLY A CA 1
ATOM 1947 C C . GLY A 1 255 ? 12.765 57.451 -0.526 1.00 50.06 255 GLY A C 1
ATOM 1948 O O . GLY A 1 255 ? 12.978 58.046 0.526 1.00 50.06 255 GLY A O 1
ATOM 1949 N N . GLY A 1 256 ? 13.683 57.289 -1.474 1.00 37.91 256 GLY A N 1
ATOM 1950 C CA . GLY A 1 256 ? 15.028 57.848 -1.460 1.00 37.91 256 GLY A CA 1
ATOM 1951 C C . GLY A 1 256 ? 15.589 57.812 -2.877 1.00 37.91 256 GLY A C 1
ATOM 1952 O O . GLY A 1 256 ? 15.911 56.745 -3.379 1.00 37.91 256 GLY A O 1
ATOM 1953 N N . THR A 1 257 ? 15.595 58.980 -3.525 1.00 39.19 257 THR A N 1
ATOM 1954 C CA . THR A 1 257 ? 16.272 59.374 -4.782 1.00 39.19 257 THR A CA 1
ATOM 1955 C C . THR A 1 257 ? 16.780 58.277 -5.730 1.00 39.19 257 THR A C 1
ATOM 1957 O O . THR A 1 257 ? 17.732 57.562 -5.433 1.00 39.19 257 THR A O 1
ATOM 1960 N N . GLN A 1 258 ? 16.212 58.275 -6.944 1.00 45.66 258 GLN A N 1
ATOM 1961 C CA . GLN A 1 258 ? 16.692 57.568 -8.138 1.00 45.66 258 GLN A CA 1
ATOM 1962 C C . GLN A 1 258 ? 18.219 57.679 -8.307 1.00 45.66 258 GLN A C 1
ATOM 1964 O O . GLN A 1 258 ? 18.742 58.744 -8.630 1.00 45.66 258 GLN A O 1
ATOM 1969 N N . GLY A 1 259 ? 18.921 56.560 -8.134 1.00 38.59 259 GLY A N 1
ATOM 1970 C CA . GLY A 1 259 ? 20.274 56.357 -8.643 1.00 38.59 259 GLY A CA 1
ATOM 1971 C C . GLY A 1 259 ? 20.206 55.700 -10.022 1.00 38.59 259 GLY A C 1
ATOM 1972 O O . GLY A 1 259 ? 19.599 54.644 -10.139 1.00 38.59 259 GLY A O 1
ATOM 1973 N N . ALA A 1 260 ? 20.773 56.391 -11.018 1.00 39.75 260 ALA A N 1
ATOM 1974 C CA . ALA A 1 260 ? 21.082 56.065 -12.423 1.00 39.75 260 ALA A CA 1
ATOM 1975 C C . ALA A 1 260 ? 20.529 54.766 -13.078 1.00 39.75 260 ALA A C 1
ATOM 1977 O O . ALA A 1 260 ? 20.599 53.686 -12.494 1.00 39.75 260 ALA A O 1
ATOM 1978 N N . PRO A 1 261 ? 20.088 54.820 -14.357 1.00 38.84 261 PRO A N 1
ATOM 1979 C CA . PRO A 1 261 ? 19.661 53.626 -15.088 1.00 38.84 261 PRO A CA 1
ATOM 1980 C C . PRO A 1 261 ? 20.799 52.596 -15.182 1.00 38.84 261 PRO A C 1
ATOM 1982 O O . PRO A 1 261 ? 21.928 52.936 -15.539 1.00 38.84 261 PRO A O 1
ATOM 1985 N N . GLN A 1 262 ? 20.494 51.334 -14.861 1.00 42.50 262 GLN A N 1
ATOM 1986 C CA . GLN A 1 262 ? 21.414 50.208 -15.037 1.00 42.50 262 GLN A CA 1
ATOM 1987 C C . GLN A 1 262 ? 21.870 50.106 -16.505 1.00 42.50 262 GLN A C 1
ATOM 1989 O O . GLN A 1 262 ? 21.032 50.221 -17.404 1.00 42.50 262 GLN A O 1
ATOM 1994 N N . PRO A 1 263 ? 23.166 49.858 -16.774 1.00 41.72 263 PRO A N 1
ATOM 1995 C CA . PRO A 1 263 ? 23.643 49.652 -18.133 1.00 41.72 263 PRO A CA 1
ATOM 1996 C C . PRO A 1 263 ? 23.088 48.340 -18.706 1.00 41.72 263 PRO A C 1
ATOM 1998 O O . PRO A 1 263 ? 23.062 47.308 -18.036 1.00 41.72 263 PRO A O 1
ATOM 2001 N N . THR A 1 264 ? 22.641 48.400 -19.959 1.00 49.34 264 THR A N 1
ATOM 2002 C CA . THR A 1 264 ? 22.159 47.263 -20.754 1.00 49.34 264 THR A CA 1
ATOM 2003 C C . THR A 1 264 ? 23.239 46.169 -20.837 1.00 49.34 264 THR A C 1
ATOM 2005 O O . THR A 1 264 ? 24.413 46.507 -21.008 1.00 49.34 264 THR A O 1
ATOM 2008 N N . PRO A 1 265 ? 22.892 44.871 -20.718 1.00 41.75 265 PRO A N 1
ATOM 2009 C CA . PRO A 1 265 ? 23.872 43.790 -20.829 1.00 41.75 265 PRO A CA 1
ATOM 2010 C C . PRO A 1 265 ? 24.531 43.775 -22.223 1.00 41.75 265 PRO A C 1
ATOM 2012 O O . PRO A 1 265 ? 23.853 44.067 -23.211 1.00 41.75 265 PRO A O 1
ATOM 2015 N N . PRO A 1 266 ? 25.836 43.456 -22.327 1.00 48.31 266 PRO A N 1
ATOM 2016 C CA . PRO A 1 266 ? 26.544 43.482 -23.601 1.00 48.31 266 PRO A CA 1
ATOM 2017 C C . PRO A 1 266 ? 26.118 42.327 -24.520 1.00 48.31 266 PRO A C 1
ATOM 2019 O O . PRO A 1 266 ? 25.851 41.212 -24.069 1.00 48.31 266 PRO A O 1
ATOM 2022 N N . ASP A 1 267 ? 26.074 42.620 -25.819 1.00 48.97 267 ASP A N 1
ATOM 2023 C CA . ASP A 1 267 ? 25.745 41.690 -26.901 1.00 48.97 267 ASP A CA 1
ATOM 2024 C C . ASP A 1 267 ? 26.835 40.609 -27.051 1.00 48.97 267 ASP A C 1
ATOM 2026 O O . ASP A 1 267 ? 28.025 40.910 -27.192 1.00 48.97 267 ASP A O 1
ATOM 2030 N N . LEU A 1 268 ? 26.415 39.341 -27.031 1.00 43.69 268 LEU A N 1
ATOM 2031 C CA . LEU A 1 268 ? 27.256 38.136 -27.048 1.00 43.69 268 LEU A CA 1
ATOM 2032 C C . LEU A 1 268 ? 28.008 37.905 -28.376 1.00 43.69 268 LEU A C 1
ATOM 2034 O O . LEU A 1 268 ? 28.780 36.953 -28.467 1.00 43.69 268 LEU A O 1
ATOM 2038 N N . ASN A 1 269 ? 27.821 38.755 -29.392 1.00 47.25 269 ASN A N 1
ATOM 2039 C CA . ASN A 1 269 ? 28.431 38.589 -30.719 1.00 47.25 269 ASN A CA 1
ATOM 2040 C C . ASN A 1 269 ? 29.706 39.420 -30.975 1.00 47.25 269 ASN A C 1
ATOM 2042 O O . ASN A 1 269 ? 30.202 39.440 -32.102 1.00 47.25 269 ASN A O 1
ATOM 2046 N N . THR A 1 270 ? 30.270 40.099 -29.970 1.00 48.97 270 THR A N 1
ATOM 2047 C CA . THR A 1 270 ? 31.488 40.919 -30.157 1.00 48.97 270 THR A CA 1
ATOM 2048 C C . THR A 1 270 ? 32.755 40.138 -29.756 1.00 48.97 270 THR A C 1
ATOM 2050 O O . THR A 1 270 ? 32.777 39.576 -28.660 1.00 48.97 270 THR A O 1
ATOM 2053 N N . PRO A 1 271 ? 33.832 40.083 -30.575 1.00 47.22 271 PRO A N 1
ATOM 2054 C CA . PRO A 1 271 ? 35.042 39.331 -30.226 1.00 47.22 271 PRO A CA 1
ATOM 2055 C C . PRO A 1 271 ? 35.816 39.990 -29.067 1.00 47.22 271 PRO A C 1
ATOM 2057 O O . PRO A 1 271 ? 35.770 41.214 -28.922 1.00 47.22 271 PRO A O 1
ATOM 2060 N N . PRO A 1 272 ? 36.573 39.220 -28.261 1.00 42.56 272 PRO A N 1
ATOM 2061 C CA . PRO A 1 272 ? 37.194 39.733 -27.045 1.00 42.56 272 PRO A CA 1
ATOM 2062 C C . PRO A 1 272 ? 38.398 40.636 -27.356 1.00 42.56 272 PRO A C 1
ATOM 2064 O O . PRO A 1 272 ? 39.445 40.178 -27.815 1.00 42.56 272 PRO A O 1
ATOM 2067 N N . GLY A 1 273 ? 38.256 41.929 -27.063 1.00 38.19 273 GLY A N 1
ATOM 2068 C CA . GLY A 1 273 ? 39.333 42.917 -27.090 1.00 38.19 273 GLY A CA 1
ATOM 2069 C C . GLY A 1 273 ? 40.050 43.029 -25.740 1.00 38.19 273 GLY A C 1
ATOM 2070 O O . GLY A 1 273 ? 39.523 43.608 -24.802 1.00 38.19 273 GLY A O 1
ATOM 2071 N N . SER A 1 274 ? 41.249 42.450 -25.675 1.00 44.91 274 SER A N 1
ATOM 2072 C CA . SER A 1 274 ? 42.451 42.843 -24.908 1.00 44.91 274 SER A CA 1
ATOM 2073 C C . SER A 1 274 ? 42.372 43.527 -23.515 1.00 44.91 274 SER A C 1
ATOM 2075 O O . SER A 1 274 ? 42.078 44.712 -23.400 1.00 44.91 274 SER A O 1
ATOM 2077 N N . GLN A 1 275 ? 42.954 42.780 -22.557 1.00 43.50 275 GLN A N 1
ATOM 2078 C CA . GLN A 1 275 ? 43.688 43.106 -21.309 1.00 43.50 275 GLN A CA 1
ATOM 2079 C C . GLN A 1 275 ? 42.932 43.281 -19.967 1.00 43.50 275 GLN A C 1
ATOM 2081 O O . GLN A 1 275 ? 42.074 44.149 -19.844 1.00 43.50 275 GLN A O 1
ATOM 2086 N N . PRO A 1 276 ? 43.306 42.516 -18.909 1.00 40.44 276 PRO A N 1
ATOM 2087 C CA . PRO A 1 276 ? 42.769 42.693 -17.561 1.00 40.44 276 PRO A CA 1
ATOM 2088 C C . PRO A 1 276 ? 43.476 43.833 -16.805 1.00 40.44 276 PRO A C 1
ATOM 2090 O O . PRO A 1 276 ? 44.705 43.914 -16.782 1.00 40.44 276 PRO A O 1
ATOM 2093 N N . SER A 1 277 ? 42.699 44.696 -16.146 1.00 45.59 277 SER A N 1
ATOM 2094 C CA . SER A 1 277 ? 43.207 45.680 -15.178 1.00 45.59 277 SER A CA 1
ATOM 2095 C C . SER A 1 277 ? 43.678 44.996 -13.882 1.00 45.59 277 SER A C 1
ATOM 2097 O O . SER A 1 277 ? 43.082 43.993 -13.481 1.00 45.59 277 SER A O 1
ATOM 2099 N N . PRO A 1 278 ? 44.722 45.509 -13.203 1.00 42.31 278 PRO A N 1
ATOM 2100 C CA . PRO A 1 278 ? 45.241 44.885 -11.991 1.00 42.31 278 PRO A CA 1
ATOM 2101 C C . PRO A 1 278 ? 44.260 45.040 -10.819 1.00 42.31 278 PRO A C 1
ATOM 2103 O O . PRO A 1 278 ? 43.732 46.122 -10.569 1.00 42.31 278 PRO A O 1
ATOM 2106 N N . LEU A 1 279 ? 44.038 43.940 -10.096 1.00 42.03 279 LEU A N 1
ATOM 2107 C CA . LEU A 1 279 ? 43.238 43.885 -8.872 1.00 42.03 279 LEU A CA 1
ATOM 2108 C C . LEU A 1 279 ? 43.965 44.595 -7.721 1.00 42.03 279 LEU A C 1
ATOM 2110 O O . LEU A 1 279 ? 45.091 44.238 -7.376 1.00 42.03 279 LEU A O 1
ATOM 2114 N N . THR A 1 280 ? 43.302 45.565 -7.093 1.00 50.47 280 THR A N 1
ATOM 2115 C CA . THR A 1 280 ? 43.754 46.171 -5.834 1.00 50.47 280 THR A CA 1
ATOM 2116 C C . THR A 1 280 ? 43.566 45.172 -4.683 1.00 50.47 280 THR A C 1
ATOM 2118 O O . THR A 1 280 ? 42.487 44.580 -4.583 1.00 50.47 280 THR A O 1
ATOM 2121 N N . PRO A 1 281 ? 44.560 44.961 -3.800 1.00 56.41 281 PRO A N 1
ATOM 2122 C CA . PRO A 1 281 ? 44.402 44.057 -2.664 1.00 56.41 281 PRO A CA 1
ATOM 2123 C C . PRO A 1 281 ? 43.447 44.631 -1.596 1.00 56.41 281 PRO A C 1
ATOM 2125 O O . PRO A 1 281 ? 43.341 45.854 -1.459 1.00 56.41 281 PRO A O 1
ATOM 2128 N N . PRO A 1 282 ? 42.750 43.767 -0.832 1.00 50.72 282 PRO A N 1
ATOM 2129 C CA . PRO A 1 282 ? 41.814 44.190 0.209 1.00 50.72 282 PRO A CA 1
ATOM 2130 C C . PRO A 1 282 ? 42.532 44.806 1.428 1.00 50.72 282 PRO A C 1
ATOM 2132 O O . PRO A 1 282 ? 43.682 44.452 1.701 1.00 50.72 282 PRO A O 1
ATOM 2135 N N . PRO A 1 283 ? 41.872 45.707 2.184 1.00 49.47 283 PRO A N 1
ATOM 2136 C CA . PRO A 1 283 ? 42.460 46.334 3.366 1.00 49.47 283 PRO A CA 1
ATOM 2137 C C . PRO A 1 283 ? 42.622 45.346 4.534 1.00 49.47 283 PRO A C 1
ATOM 2139 O O . PRO A 1 283 ? 41.791 44.462 4.748 1.00 49.47 283 PRO A O 1
ATOM 2142 N N . SER A 1 284 ? 43.700 45.523 5.302 1.00 52.09 284 SER A N 1
ATOM 2143 C CA . SER A 1 284 ? 44.062 44.706 6.467 1.00 52.09 284 SER A CA 1
ATOM 2144 C C . SER A 1 284 ? 43.076 44.859 7.634 1.00 52.09 284 SER A C 1
ATOM 2146 O O . SER A 1 284 ? 42.547 45.938 7.890 1.00 52.09 284 SER A O 1
ATOM 2148 N N . PHE A 1 285 ? 42.886 43.771 8.384 1.00 45.56 285 PHE A N 1
ATOM 2149 C CA . PHE A 1 285 ? 41.861 43.561 9.422 1.00 45.56 285 PHE A CA 1
ATOM 2150 C C . PHE A 1 285 ? 41.931 44.472 10.673 1.00 45.56 285 PHE A C 1
ATOM 2152 O O . PHE A 1 285 ? 41.109 44.326 11.573 1.00 45.56 285 PHE A O 1
ATOM 2159 N N . GLU A 1 286 ? 42.872 45.414 10.762 1.00 46.50 286 GLU A N 1
ATOM 2160 C CA . GLU A 1 286 ? 43.106 46.225 11.972 1.00 46.50 286 GLU A CA 1
ATOM 2161 C C . GLU A 1 286 ? 42.238 47.494 12.085 1.00 46.50 286 GLU A C 1
ATOM 2163 O O . GLU A 1 286 ? 42.350 48.223 13.065 1.00 46.50 286 GLU A O 1
ATOM 2168 N N . THR A 1 287 ? 41.351 47.783 11.125 1.00 47.59 287 THR A N 1
ATOM 2169 C CA . THR A 1 287 ? 40.568 49.044 11.110 1.00 47.59 287 THR A CA 1
ATOM 2170 C C . THR A 1 287 ? 39.072 48.876 11.416 1.00 47.59 287 THR A C 1
ATOM 2172 O O . THR A 1 287 ? 38.287 49.785 11.158 1.00 47.59 287 THR A O 1
ATOM 2175 N N . ILE A 1 288 ? 38.640 47.744 11.984 1.00 47.69 288 ILE A N 1
ATOM 2176 C CA . ILE A 1 288 ? 37.245 47.565 12.424 1.00 47.69 288 ILE A CA 1
ATOM 2177 C C . ILE A 1 288 ? 37.176 47.767 13.948 1.00 47.69 288 ILE A C 1
ATOM 2179 O O . ILE A 1 288 ? 37.655 46.903 14.684 1.00 47.69 288 ILE A O 1
ATOM 2183 N N . PRO A 1 289 ? 36.601 48.872 14.465 1.00 52.16 289 PRO A N 1
ATOM 2184 C CA . PRO A 1 289 ? 36.399 49.017 15.903 1.00 52.16 289 PRO A CA 1
ATOM 2185 C C . PRO A 1 289 ? 35.349 48.003 16.399 1.00 52.16 289 PRO A C 1
ATOM 2187 O O . PRO A 1 289 ? 34.353 47.765 15.708 1.00 52.16 289 PRO A O 1
ATOM 2190 N N . PRO A 1 290 ? 35.538 47.393 17.584 1.00 54.12 290 PRO A N 1
ATOM 2191 C CA . PRO A 1 290 ? 34.611 46.398 18.108 1.00 54.12 290 PRO A CA 1
ATOM 2192 C C . PRO A 1 290 ? 33.255 47.028 18.478 1.00 54.12 290 PRO A C 1
ATOM 2194 O O . PRO A 1 290 ? 33.200 48.191 18.888 1.00 54.12 290 PRO A O 1
ATOM 2197 N N . PRO A 1 291 ? 32.145 46.275 18.367 1.00 50.31 291 PRO A N 1
ATOM 2198 C CA . PRO A 1 291 ? 30.827 46.767 18.742 1.00 50.31 291 PRO A CA 1
ATOM 2199 C C . PRO A 1 291 ? 30.760 47.020 20.253 1.00 50.31 291 PRO A C 1
ATOM 2201 O O . PRO A 1 291 ? 31.009 46.125 21.058 1.00 50.31 291 PRO A O 1
ATOM 2204 N N . ALA A 1 292 ? 30.382 48.240 20.636 1.00 46.69 292 ALA A N 1
ATOM 2205 C CA . ALA A 1 292 ? 30.129 48.626 22.019 1.00 46.69 292 ALA A CA 1
ATOM 2206 C C . ALA A 1 292 ? 28.845 47.950 22.537 1.00 46.69 292 ALA A C 1
ATOM 2208 O O . ALA A 1 292 ? 27.762 48.533 22.521 1.00 46.69 292 ALA A O 1
ATOM 2209 N N . ARG A 1 293 ? 28.946 46.692 22.968 1.00 47.47 293 ARG A N 1
ATOM 2210 C CA . ARG A 1 293 ? 27.956 46.067 23.850 1.00 47.47 293 ARG A CA 1
ATOM 2211 C C . ARG A 1 293 ? 28.640 45.741 25.166 1.00 47.47 293 ARG A C 1
ATOM 2213 O O . ARG A 1 293 ? 29.420 44.801 25.257 1.00 47.47 293 ARG A O 1
ATOM 2220 N N . ASP A 1 294 ? 28.369 46.589 26.147 1.00 41.06 294 ASP A N 1
ATOM 2221 C CA . ASP A 1 294 ? 28.832 46.453 27.520 1.00 41.06 294 ASP A CA 1
ATOM 2222 C C . ASP A 1 294 ? 27.939 45.424 28.236 1.00 41.06 294 ASP A C 1
ATOM 2224 O O . ASP A 1 294 ? 26.728 45.613 28.342 1.00 41.06 294 ASP A O 1
ATOM 2228 N N . PHE A 1 295 ? 28.514 44.296 28.657 1.00 42.69 295 PHE A N 1
ATOM 2229 C CA . PHE A 1 295 ? 27.802 43.178 29.301 1.00 42.69 295 PHE A CA 1
ATOM 2230 C C . PHE A 1 295 ? 27.846 43.255 30.840 1.00 42.69 295 PHE A C 1
ATOM 2232 O O . PHE A 1 295 ? 27.560 42.273 31.525 1.00 42.69 295 PHE A O 1
ATOM 2239 N N . SER A 1 296 ? 28.221 44.408 31.399 1.00 37.22 296 SER A N 1
ATOM 2240 C CA . SER A 1 296 ? 28.628 44.526 32.806 1.00 37.22 296 SER A CA 1
ATOM 2241 C C . SER A 1 296 ? 27.531 44.988 33.775 1.00 37.22 296 SER A C 1
ATOM 2243 O O . SER A 1 296 ? 27.794 45.088 34.973 1.00 37.22 296 SER A O 1
ATOM 2245 N N . THR A 1 297 ? 26.310 45.278 33.317 1.00 38.19 297 THR A N 1
ATOM 2246 C CA . THR A 1 297 ? 25.219 45.765 34.181 1.00 38.19 297 THR A CA 1
ATOM 2247 C C . THR A 1 297 ? 24.016 44.816 34.182 1.00 38.19 297 THR A C 1
ATOM 2249 O O . THR A 1 297 ? 23.395 44.612 33.139 1.00 38.19 297 THR A O 1
ATOM 2252 N N . PRO A 1 298 ? 23.627 44.247 35.341 1.00 44.12 298 PRO A N 1
ATOM 2253 C CA . PRO A 1 298 ? 22.394 43.479 35.455 1.00 44.12 298 PRO A CA 1
ATOM 2254 C C . PRO A 1 298 ? 21.202 44.447 35.475 1.00 44.12 298 PRO A C 1
ATOM 2256 O O . PRO A 1 298 ? 20.877 45.039 36.503 1.00 44.12 298 PRO A O 1
ATOM 2259 N N . GLY A 1 299 ? 20.586 44.650 34.311 1.00 33.94 299 GLY A N 1
ATOM 2260 C CA . GLY A 1 299 ? 19.333 45.386 34.154 1.00 33.94 299 GLY A CA 1
ATOM 2261 C C . GLY A 1 299 ? 18.122 44.479 34.382 1.00 33.94 299 GLY A C 1
ATOM 2262 O O . GLY A 1 299 ? 18.039 43.386 33.831 1.00 33.94 299 GLY A O 1
ATOM 2263 N N . THR A 1 300 ? 17.207 44.945 35.223 1.00 33.16 300 THR A N 1
ATOM 2264 C CA . THR A 1 300 ? 15.918 44.357 35.614 1.00 33.16 300 THR A CA 1
ATOM 2265 C C . THR A 1 300 ? 15.080 43.891 34.408 1.00 33.16 300 THR A C 1
ATOM 2267 O O . THR A 1 300 ? 15.050 44.598 33.401 1.00 33.16 300 THR A O 1
ATOM 2270 N N . PRO A 1 301 ? 14.367 42.747 34.479 1.00 38.78 301 PRO A N 1
ATOM 2271 C CA . PRO A 1 301 ? 13.557 42.268 33.364 1.00 38.78 301 PRO A CA 1
ATOM 2272 C C . PRO A 1 301 ? 12.263 43.082 33.239 1.00 38.78 301 PRO A C 1
ATOM 2274 O O . PRO A 1 301 ? 11.357 42.955 34.065 1.00 38.78 301 PRO A O 1
ATOM 2277 N N . ASP A 1 302 ? 12.152 43.881 32.179 1.00 34.94 302 ASP A N 1
ATOM 2278 C CA . ASP A 1 302 ? 10.854 44.361 31.710 1.00 34.94 302 ASP A CA 1
ATOM 2279 C C . ASP A 1 302 ? 10.051 43.162 31.197 1.00 34.94 302 ASP A C 1
ATOM 2281 O O . ASP A 1 302 ? 10.466 42.427 30.301 1.00 34.94 302 ASP A O 1
ATOM 2285 N N . THR A 1 303 ? 8.900 42.943 31.824 1.00 40.78 303 THR A N 1
ATOM 2286 C CA . THR A 1 303 ? 7.960 41.872 31.494 1.00 40.78 303 THR A CA 1
ATOM 2287 C C . THR A 1 303 ? 7.028 42.344 30.380 1.00 40.78 303 THR A C 1
ATOM 2289 O O . THR A 1 303 ? 6.298 43.317 30.572 1.00 40.78 303 THR A O 1
ATOM 2292 N N . PRO A 1 304 ? 6.957 41.611 29.259 1.00 36.53 304 PRO A N 1
ATOM 2293 C CA . PRO A 1 304 ? 5.668 41.410 28.613 1.00 36.53 304 PRO A CA 1
ATOM 2294 C C . PRO A 1 304 ? 5.425 39.925 28.304 1.00 36.53 304 PRO A C 1
ATOM 2296 O O . PRO A 1 304 ? 6.144 39.318 27.520 1.00 36.53 304 PRO A O 1
ATOM 2299 N N . GLY A 1 305 ? 4.369 39.378 28.915 1.00 35.88 305 GLY A N 1
ATOM 2300 C CA . GLY A 1 305 ? 3.582 38.244 28.413 1.00 35.88 305 GLY A CA 1
ATOM 2301 C C . GLY A 1 305 ? 4.344 36.960 28.082 1.00 35.88 305 GLY A C 1
ATOM 2302 O O . GLY A 1 305 ? 4.684 36.708 26.930 1.00 35.88 305 GLY A O 1
ATOM 2303 N N . SER A 1 306 ? 4.524 36.104 29.084 1.00 40.22 306 SER A N 1
ATOM 2304 C CA . SER A 1 306 ? 4.854 34.689 28.912 1.00 40.22 306 SER A CA 1
ATOM 2305 C C . SER A 1 306 ? 3.805 33.987 28.042 1.00 40.22 306 SER A C 1
ATOM 2307 O O . SER A 1 306 ? 2.670 33.846 28.485 1.00 40.22 306 SER A O 1
ATOM 2309 N N . ASP A 1 307 ? 4.182 33.615 26.819 1.00 41.22 307 ASP A N 1
ATOM 2310 C CA . ASP A 1 307 ? 3.780 32.382 26.111 1.00 41.22 307 ASP A CA 1
ATOM 2311 C C . ASP A 1 307 ? 4.419 32.370 24.707 1.00 41.22 307 ASP A C 1
ATOM 2313 O O . ASP A 1 307 ? 3.759 32.232 23.676 1.00 41.22 307 ASP A O 1
ATOM 2317 N N . VAL A 1 308 ? 5.744 32.544 24.646 1.00 41.78 308 VAL A N 1
ATOM 2318 C CA . VAL A 1 308 ? 6.520 32.196 23.448 1.00 41.78 308 VAL A CA 1
ATOM 2319 C C . VAL A 1 308 ? 7.196 30.859 23.750 1.00 41.78 308 VAL A C 1
ATOM 2321 O O . VAL A 1 308 ? 8.155 30.849 24.521 1.00 41.78 308 VAL A O 1
ATOM 2324 N N . PRO A 1 309 ? 6.681 29.726 23.236 1.00 44.94 309 PRO A N 1
ATOM 2325 C CA . PRO A 1 309 ? 7.324 28.439 23.445 1.00 44.94 309 PRO A CA 1
ATOM 2326 C C . PRO A 1 309 ? 8.707 28.450 22.789 1.00 44.94 309 PRO A C 1
ATOM 2328 O O . PRO A 1 309 ? 8.870 28.921 21.660 1.00 44.94 309 PRO A O 1
ATOM 2331 N N . ASP A 1 310 ? 9.693 27.958 23.533 1.00 44.06 310 ASP A N 1
ATOM 2332 C CA . ASP A 1 310 ? 11.077 27.820 23.102 1.00 44.06 310 ASP A CA 1
ATOM 2333 C C . ASP A 1 310 ? 11.139 26.996 21.803 1.00 44.06 310 ASP A C 1
ATOM 2335 O O . ASP A 1 310 ? 10.719 25.842 21.753 1.00 44.06 310 ASP A O 1
ATOM 2339 N N . LEU A 1 311 ? 11.645 27.600 20.725 1.00 42.91 311 LEU A N 1
ATOM 2340 C CA . LEU A 1 311 ? 11.790 26.961 19.409 1.00 42.91 311 LEU A CA 1
ATOM 2341 C C . LEU A 1 311 ? 12.857 25.848 19.405 1.00 42.91 311 LEU A C 1
ATOM 2343 O O . LEU A 1 311 ? 12.990 25.138 18.407 1.00 42.91 311 LEU A O 1
ATOM 2347 N N . SER A 1 312 ? 13.610 25.716 20.502 1.00 40.69 312 SER A N 1
ATOM 2348 C CA . SER A 1 312 ? 14.591 24.656 20.756 1.00 40.69 312 SER A CA 1
ATOM 2349 C C . SER A 1 312 ? 13.957 23.359 21.258 1.00 40.69 312 SER A C 1
ATOM 2351 O O . SER A 1 312 ? 14.598 22.308 21.182 1.00 40.69 312 SER A O 1
ATOM 2353 N N . ASP A 1 313 ? 12.731 23.418 21.789 1.00 38.78 313 ASP A N 1
ATOM 2354 C CA . ASP A 1 313 ? 12.073 22.242 22.344 1.00 38.78 313 ASP A CA 1
ATOM 2355 C C . ASP A 1 313 ? 11.582 21.337 21.203 1.00 38.78 313 ASP A C 1
ATOM 2357 O O . ASP A 1 313 ? 10.854 21.791 20.309 1.00 38.78 313 ASP A O 1
ATOM 2361 N N . PRO A 1 314 ? 11.945 20.040 21.194 1.00 38.38 314 PRO A N 1
ATOM 2362 C CA . PRO A 1 314 ? 11.393 19.113 20.225 1.00 38.38 314 PRO A CA 1
ATOM 2363 C C . PRO A 1 314 ? 9.879 19.071 20.428 1.00 38.38 314 PRO A C 1
ATOM 2365 O O . PRO A 1 314 ? 9.400 18.626 21.472 1.00 38.38 314 PRO A O 1
ATOM 2368 N N . LEU A 1 315 ? 9.122 19.533 19.424 1.00 45.38 315 LEU A N 1
ATOM 2369 C CA . LEU A 1 315 ? 7.669 19.374 19.388 1.00 45.38 315 LEU A CA 1
ATOM 2370 C C . LEU A 1 315 ? 7.354 17.918 19.763 1.00 45.38 315 LEU A C 1
ATOM 2372 O O . LEU A 1 315 ? 7.817 17.013 19.060 1.00 45.38 315 LEU A O 1
ATOM 2376 N N . PRO A 1 316 ? 6.624 17.653 20.862 1.00 36.16 316 PRO A N 1
ATOM 2377 C CA . PRO A 1 316 ? 6.369 16.289 21.278 1.00 36.16 316 PRO A CA 1
ATOM 2378 C C . PRO A 1 316 ? 5.522 15.629 20.194 1.00 36.16 316 PRO A C 1
ATOM 2380 O O . PRO A 1 316 ? 4.333 15.920 20.058 1.00 36.16 316 PRO A O 1
ATOM 2383 N N . ALA A 1 317 ? 6.136 14.748 19.405 1.00 34.66 317 ALA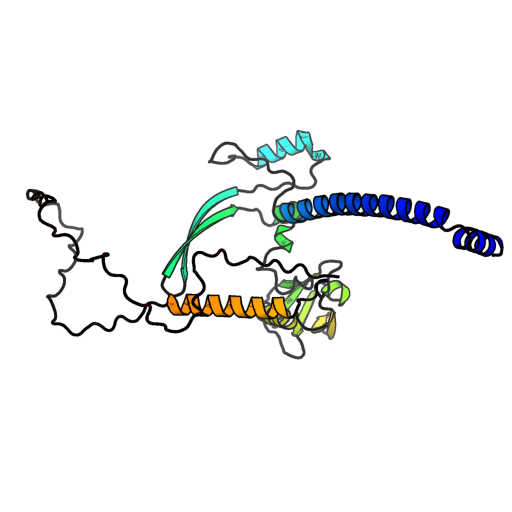 A N 1
ATOM 2384 C CA . ALA A 1 317 ? 5.440 13.913 18.442 1.00 34.66 317 ALA A CA 1
ATOM 2385 C C . ALA A 1 317 ? 4.534 12.949 19.222 1.00 34.66 317 ALA A C 1
ATOM 2387 O O . ALA A 1 317 ? 4.938 11.861 19.626 1.00 34.66 317 ALA A O 1
ATOM 2388 N N . ARG A 1 318 ? 3.301 13.378 19.506 1.00 40.38 318 ARG A N 1
ATOM 2389 C CA . ARG A 1 318 ? 2.290 12.542 20.155 1.00 40.38 318 ARG A CA 1
ATOM 2390 C C . ARG A 1 318 ? 1.627 11.678 19.092 1.00 40.38 318 ARG A C 1
ATOM 2392 O O . ARG A 1 318 ? 0.745 12.127 18.364 1.00 40.38 318 ARG A O 1
ATOM 2399 N N . VAL A 1 319 ? 2.060 10.424 19.005 1.00 32.78 319 VAL A N 1
ATOM 2400 C CA . VAL A 1 319 ? 1.353 9.390 18.246 1.00 32.78 319 VAL A CA 1
ATOM 2401 C C . VAL A 1 319 ? 0.151 8.951 19.081 1.00 32.78 319 VAL A C 1
ATOM 2403 O O . VAL A 1 319 ? 0.299 8.268 20.092 1.00 32.78 319 VAL A O 1
ATOM 2406 N N . TYR A 1 320 ? -1.048 9.377 18.688 1.00 39.00 320 TYR A N 1
ATOM 2407 C CA . TYR A 1 320 ? -2.287 8.921 19.313 1.00 39.00 320 TYR A CA 1
ATOM 2408 C C . TYR A 1 320 ? -2.646 7.546 18.745 1.00 39.00 320 TYR A C 1
ATOM 2410 O O . TYR A 1 320 ? -3.223 7.440 17.665 1.00 39.00 320 TYR A O 1
ATOM 2418 N N . LEU A 1 321 ? -2.280 6.486 19.464 1.00 34.38 321 LEU A N 1
ATOM 2419 C CA . LEU A 1 321 ? -2.808 5.147 19.216 1.00 34.38 321 LEU A CA 1
ATOM 2420 C C . LEU A 1 321 ? -4.235 5.099 19.773 1.00 34.38 321 LEU A C 1
ATOM 2422 O O . LEU A 1 321 ? -4.447 5.287 20.973 1.00 34.38 321 LEU A O 1
ATOM 2426 N N . GLY A 1 322 ? -5.217 4.916 18.889 1.00 34.97 322 GLY A N 1
ATOM 2427 C CA . GLY A 1 322 ? -6.601 4.692 19.293 1.00 34.97 322 GLY A CA 1
ATOM 2428 C C . GLY A 1 322 ? -6.715 3.403 20.102 1.00 34.97 322 GLY A C 1
ATOM 2429 O O . GLY A 1 322 ? -6.037 2.421 19.810 1.00 34.97 322 GLY A O 1
ATOM 2430 N N . ARG A 1 323 ? -7.538 3.436 21.147 1.00 33.94 323 ARG A N 1
ATOM 2431 C CA . ARG A 1 323 ? -7.836 2.287 22.004 1.00 33.94 323 ARG A CA 1
ATOM 2432 C C . ARG A 1 323 ? -9.122 1.633 21.495 1.00 33.94 323 ARG A C 1
ATOM 2434 O O . ARG A 1 323 ? -10.068 2.373 21.218 1.00 33.94 323 ARG A O 1
ATOM 2441 N N . ASP A 1 324 ? -9.103 0.307 21.364 1.00 34.81 324 ASP A N 1
ATOM 2442 C CA . ASP A 1 324 ? -10.265 -0.529 21.017 1.00 34.81 324 ASP A CA 1
ATOM 2443 C C . ASP A 1 324 ? -11.436 -0.350 21.999 1.00 34.81 324 ASP A C 1
ATOM 2445 O O . ASP A 1 324 ? -11.172 -0.164 23.217 1.00 34.81 324 ASP A O 1
#

pLDDT: mean 70.31, std 18.5, range [32.78, 96.62]

Sequence (324 aa):
MYKLQLCLRYLRTRWIAMASIVSVMLGVATMIVVNSVMAGFATEMRERIHGILADIVVETHTLDGDPDAAARMQEIQEVAGNYVEAMTATVEVYGMISFKYRGQVITRPVTLIGIDPETKGAVSPLVTNLTSFTSGRRMGLALEDDANIGCRVAGVLSGSSADTGGIHAGDRITGCNGTAVQDTRELASRLKNAVDQKAIDLDIIRDGQPLTLELPVPRPTWNLTADAREHRRAIIELERRRLEWNQPQDIVPAGGTQGAPQPTPPDLNTPPGSQPSPLTPPPSFETIPPPARDFSTPGTPDTPGSDVPDLSDPLPARVYLGRD

Foldseek 3Di:
DVVVVVVVVVPVVDVVNVVVVVVVVVVVVVVVVVVVCVVVVVVVVVCVVCQAPFPDDDWDPDPVTDPDPPVVVVVCCVPPVVPDPADWDKDKDKDWDWDDDLNDIDIDIDIDIDTDVVRVVRRHVNVLVDPVQPLCPLQQFRWDDDPFFFIAGQAGDPPGLCVVQVHGHGKGWQDKQPHGGGGPVRSSVVSVVCLVPQWIWTFIADPNDTDITIGGRDDDPFDQDPVNVVVVVVVVVVVVVVVVVPNPPPPPPDDDDDDDDDDDDDDPPDDDDDDDDDDDDDDDPPPDDDDPDDPPDDDDDDDDDPDDPDPPDDPPPDDDDGDD

Radius of gyration: 34.09 Å; chains: 1; bounding box: 77×91×83 Å